Protein AF-A0A421EYF2-F1 (afdb_monomer_lite)

Secondary structure (DSSP, 8-state):
-PPP--HHHHHHHHHSSTTPPPTT-HHHHHHHHHHHHHHHHHHHHHHSS------------------------------------------PPPHHHHHHHHHHHHHHHHHHHHHHHHHHHHHHHHHHHHHHHHHTTTTSHHHHHHHHHHHHHHHHHHHHHHHHHHHHTT-HHHHHT-TTSTTTT--HHHHHHHHHHHHHHHHHHHHHHH--GGGS--

Sequence (218 aa):
MSKPFSVQSVLETLQSGQLAPKPHQKMYLSVYQRAQRVGGLLQTSTETIPPQKETKFRRHSSKTEKKAKPRAKILGFGKKKAHSEVLGDFVLPDPGGLLQEEEEQEERAVKFNLEVAAITFHQAVTGLETFVTTFAKTDRFVFHLASMRRMFLDLEASGIKLDHVLKHAHLTEKVEMDPQWGDGEWTWQKQLQADRDAEETELSAKAAKNALPFARNM

Radius of gyration: 33.03 Å; chains: 1; bounding box: 89×46×102 Å

pLDDT: mean 71.51, std 20.53, range [31.44, 95.06]

Structure (mmCIF, N/CA/C/O backbone):
data_AF-A0A421EYF2-F1
#
_entry.id   AF-A0A421EYF2-F1
#
loop_
_atom_site.group_PDB
_atom_site.id
_atom_site.type_symbol
_atom_site.label_atom_id
_atom_site.label_alt_id
_atom_site.label_comp_id
_atom_site.label_asym_id
_atom_site.label_entity_id
_atom_site.label_seq_id
_atom_site.pdbx_PDB_ins_code
_atom_site.Cartn_x
_atom_site.Cartn_y
_atom_site.Cartn_z
_atom_site.occupancy
_atom_site.B_iso_or_equiv
_atom_site.auth_seq_id
_atom_site.auth_comp_id
_atom_site.auth_asym_id
_atom_site.auth_atom_id
_atom_site.pdbx_PDB_model_num
ATOM 1 N N . MET A 1 1 ? -27.796 -5.036 6.588 1.00 39.25 1 MET A N 1
ATOM 2 C CA . MET A 1 1 ? -26.868 -4.890 7.728 1.00 39.25 1 MET A CA 1
ATOM 3 C C . MET A 1 1 ? -25.566 -5.568 7.335 1.00 39.25 1 MET A C 1
ATOM 5 O O . MET A 1 1 ? -25.542 -6.789 7.245 1.00 39.25 1 MET A O 1
ATOM 9 N N . SER A 1 2 ? -24.552 -4.789 6.948 1.00 40.97 2 SER A N 1
ATOM 10 C CA . SER A 1 2 ? -23.227 -5.327 6.613 1.00 40.97 2 SER A CA 1
ATOM 11 C C . SER A 1 2 ? -22.563 -5.800 7.903 1.00 40.97 2 SER A C 1
ATOM 13 O O . SER A 1 2 ? -22.669 -5.110 8.915 1.00 40.97 2 SER A O 1
ATOM 15 N N . LYS A 1 3 ? -21.929 -6.976 7.895 1.00 46.31 3 LYS A N 1
ATOM 16 C CA . LYS A 1 3 ? -21.135 -7.439 9.041 1.00 46.31 3 LYS A CA 1
ATOM 17 C C . LYS A 1 3 ? -20.041 -6.396 9.327 1.00 46.31 3 LYS A C 1
ATOM 19 O O . LYS A 1 3 ? -19.467 -5.893 8.358 1.00 46.31 3 LYS A O 1
ATOM 24 N N . PRO A 1 4 ? -19.743 -6.070 10.596 1.00 53.97 4 PRO A N 1
ATOM 25 C CA . PRO A 1 4 ? -18.576 -5.254 10.905 1.00 53.97 4 PRO A CA 1
ATOM 26 C C . PRO A 1 4 ? -17.334 -5.988 10.385 1.00 53.97 4 PRO A C 1
ATOM 28 O O . PRO A 1 4 ? -17.150 -7.177 10.658 1.00 53.97 4 PRO A O 1
ATOM 31 N N . PHE A 1 5 ? -16.529 -5.310 9.567 1.00 66.44 5 PHE A N 1
ATOM 32 C CA . PHE A 1 5 ? -15.276 -5.867 9.067 1.00 66.44 5 PHE A CA 1
ATOM 33 C C . PHE A 1 5 ? -14.336 -6.060 10.256 1.00 66.44 5 PHE A C 1
ATOM 35 O O . PHE A 1 5 ? -13.926 -5.093 10.893 1.00 66.44 5 PHE A O 1
ATOM 42 N N . SER A 1 6 ? -14.023 -7.314 10.582 1.00 84.00 6 SER A N 1
ATOM 43 C CA . SER A 1 6 ? -13.058 -7.613 11.637 1.00 84.00 6 SER A CA 1
ATOM 44 C C . SER A 1 6 ? -11.659 -7.248 11.147 1.00 84.00 6 SER A C 1
ATOM 46 O O . SER A 1 6 ? -11.211 -7.775 10.125 1.00 84.00 6 SER A O 1
ATOM 48 N N . VAL A 1 7 ? -10.957 -6.380 11.880 1.00 83.69 7 VAL A N 1
ATOM 49 C CA . VAL A 1 7 ? -9.564 -5.991 11.586 1.00 83.69 7 VAL A CA 1
ATOM 50 C C . VAL A 1 7 ? -8.671 -7.228 11.455 1.00 83.69 7 VAL A C 1
ATOM 52 O O . VAL A 1 7 ? -7.846 -7.293 10.546 1.00 83.69 7 VAL A O 1
ATOM 55 N N . GLN A 1 8 ? -8.911 -8.250 12.282 1.00 86.50 8 GLN A N 1
ATOM 56 C CA . GLN A 1 8 ? -8.202 -9.527 12.227 1.00 86.50 8 GLN A CA 1
ATOM 57 C C . GLN A 1 8 ? -8.369 -10.225 10.869 1.00 86.50 8 GLN A C 1
ATOM 59 O O . GLN A 1 8 ? -7.383 -10.617 10.257 1.00 86.50 8 GLN A O 1
ATOM 64 N N . SER A 1 9 ? -9.595 -10.316 10.343 1.00 85.88 9 SER A N 1
ATOM 65 C CA . SER A 1 9 ? -9.836 -10.957 9.037 1.00 85.88 9 SER A CA 1
ATOM 66 C C . SER A 1 9 ? -9.150 -10.222 7.878 1.00 85.88 9 SER A C 1
ATOM 68 O O . SER A 1 9 ? -8.664 -10.836 6.926 1.00 85.88 9 SER A O 1
ATOM 70 N N . VAL A 1 10 ? -9.063 -8.893 7.973 1.00 86.38 10 VAL A N 1
ATOM 71 C CA . VAL A 1 10 ? -8.380 -8.059 6.978 1.00 86.38 10 VAL A CA 1
ATOM 72 C C . VAL A 1 10 ? -6.862 -8.256 7.063 1.00 86.38 10 VAL A C 1
ATOM 74 O O . VAL A 1 10 ? -6.197 -8.376 6.036 1.00 86.38 10 VAL A O 1
ATOM 77 N N . LEU A 1 11 ? -6.309 -8.351 8.275 1.00 87.06 11 LEU A N 1
ATOM 78 C CA . LEU A 1 11 ? -4.898 -8.674 8.494 1.00 87.06 11 LEU A CA 1
ATOM 79 C C . LEU A 1 11 ? -4.526 -10.069 7.993 1.00 87.06 11 LEU A C 1
ATOM 81 O O . LEU A 1 11 ? -3.501 -10.215 7.333 1.00 87.06 11 LEU A O 1
ATOM 85 N N . GLU A 1 12 ? -5.356 -11.074 8.262 1.00 87.56 12 GLU A N 1
ATOM 86 C CA . GLU A 1 12 ? -5.162 -12.437 7.759 1.00 87.56 12 GLU A CA 1
ATOM 87 C C . GLU A 1 12 ? -5.144 -12.457 6.228 1.00 87.56 12 GLU A C 1
ATOM 89 O O . GLU A 1 12 ? -4.290 -13.105 5.625 1.00 87.56 12 GLU A O 1
ATOM 94 N N . THR A 1 13 ? -6.020 -11.677 5.587 1.00 86.38 13 THR A N 1
ATOM 95 C CA . THR A 1 13 ? -6.029 -11.520 4.124 1.00 86.38 13 THR A CA 1
ATOM 96 C C . THR A 1 13 ? -4.712 -10.927 3.630 1.00 86.38 13 THR A C 1
ATOM 98 O O . THR A 1 13 ? -4.105 -11.446 2.692 1.00 86.38 13 THR A O 1
ATOM 101 N N . LEU A 1 14 ? -4.213 -9.895 4.311 1.00 86.94 14 LEU A N 1
ATOM 102 C CA . LEU A 1 14 ? -2.939 -9.268 3.985 1.00 86.94 14 LEU A CA 1
ATOM 103 C C . LEU A 1 14 ? -1.755 -10.228 4.189 1.00 86.94 14 LEU A C 1
ATOM 105 O O . LEU A 1 14 ? -0.833 -10.232 3.384 1.00 86.94 14 LEU A O 1
ATOM 109 N N . GLN A 1 15 ? -1.810 -11.099 5.199 1.00 86.44 15 GLN A N 1
ATOM 110 C CA . GLN A 1 15 ? -0.784 -12.103 5.510 1.00 86.44 15 GLN A CA 1
ATOM 111 C C . GLN A 1 15 ? -0.894 -13.400 4.691 1.00 86.44 15 GLN A C 1
ATOM 113 O O . GLN A 1 15 ? 0.060 -14.176 4.665 1.00 86.44 15 GLN A O 1
ATOM 118 N N . SER A 1 16 ? -2.007 -13.632 3.987 1.00 81.81 16 SER A N 1
ATOM 119 C CA . SER A 1 16 ? -2.312 -14.872 3.246 1.00 81.81 16 SER A CA 1
ATOM 120 C C . SER A 1 16 ? -1.361 -15.192 2.078 1.00 81.81 16 SER A C 1
ATOM 122 O O . SER A 1 16 ? -1.535 -16.190 1.379 1.00 81.81 16 SER A O 1
ATOM 124 N N . GLY A 1 17 ? -0.357 -14.348 1.829 1.00 77.12 17 GLY A N 1
ATOM 125 C CA . GLY A 1 17 ? 0.655 -14.528 0.788 1.00 77.12 17 GLY A CA 1
ATOM 126 C C . GLY A 1 17 ? 0.188 -14.151 -0.620 1.00 77.12 17 GLY A C 1
ATOM 127 O O . GLY A 1 17 ? 1.025 -13.857 -1.468 1.00 77.12 17 GLY A O 1
ATOM 128 N N . GLN A 1 18 ? -1.124 -14.073 -0.875 1.00 82.25 18 GLN A N 1
ATOM 129 C CA . GLN A 1 18 ? -1.669 -13.642 -2.173 1.00 82.25 18 GLN A CA 1
ATOM 130 C C . GLN A 1 18 ? -1.330 -12.183 -2.506 1.00 82.25 18 GLN A C 1
ATOM 132 O O . GLN A 1 18 ? -1.182 -11.828 -3.673 1.00 82.25 18 GLN A O 1
ATOM 137 N N . LEU A 1 19 ? -1.180 -11.356 -1.471 1.00 86.19 19 LEU A N 1
ATOM 138 C CA . LEU A 1 19 ? -0.805 -9.946 -1.560 1.00 86.19 19 LEU A CA 1
ATOM 139 C C . LEU A 1 19 ? 0.688 -9.724 -1.289 1.00 86.19 19 LEU A C 1
ATOM 141 O O . LEU A 1 19 ? 1.123 -8.596 -1.090 1.00 86.19 19 LEU A O 1
ATOM 145 N N . ALA A 1 20 ? 1.498 -10.785 -1.250 1.00 87.75 20 ALA A N 1
ATOM 146 C CA . ALA A 1 20 ? 2.912 -10.625 -0.961 1.00 87.75 20 ALA A CA 1
ATOM 147 C C . ALA A 1 20 ? 3.626 -9.896 -2.121 1.00 87.75 20 ALA A C 1
ATOM 149 O O . ALA A 1 20 ? 3.518 -10.317 -3.279 1.00 87.75 20 ALA A O 1
ATOM 150 N N . PRO A 1 21 ? 4.385 -8.825 -1.833 1.00 87.62 21 PRO A N 1
ATOM 151 C CA . PRO A 1 21 ? 5.162 -8.110 -2.838 1.00 87.62 21 PRO A CA 1
ATOM 152 C C . PRO A 1 21 ? 6.257 -8.998 -3.435 1.00 87.62 21 PRO A C 1
ATOM 154 O O . PRO A 1 21 ? 6.923 -9.762 -2.731 1.00 87.62 21 PRO A O 1
ATOM 157 N N . LYS A 1 22 ? 6.491 -8.865 -4.745 1.00 85.94 22 LYS A N 1
ATOM 158 C CA . LYS A 1 22 ? 7.632 -9.512 -5.407 1.00 85.94 22 LYS A CA 1
ATOM 159 C C . LYS A 1 22 ? 8.931 -8.766 -5.061 1.00 85.94 22 LYS A C 1
ATOM 161 O O . LYS A 1 22 ? 8.891 -7.552 -4.870 1.00 85.94 22 LYS A O 1
ATOM 166 N N . PRO A 1 23 ? 10.109 -9.424 -5.084 1.00 82.38 23 PRO A N 1
ATOM 167 C CA . PRO A 1 23 ? 11.375 -8.802 -4.669 1.00 82.38 23 PRO A CA 1
ATOM 168 C C . PRO A 1 23 ? 11.760 -7.516 -5.418 1.00 82.38 23 PRO A C 1
ATOM 170 O O . PRO A 1 23 ? 12.491 -6.688 -4.888 1.00 82.38 23 PRO A O 1
ATOM 173 N N . HIS A 1 24 ? 11.292 -7.354 -6.657 1.00 81.00 24 HIS A N 1
ATOM 174 C CA . HIS A 1 24 ? 11.578 -6.182 -7.488 1.00 81.00 24 HIS A CA 1
ATOM 175 C C . HIS A 1 24 ? 10.574 -5.030 -7.300 1.00 81.00 24 HIS A C 1
ATOM 177 O O . HIS A 1 24 ? 10.827 -3.946 -7.810 1.00 81.00 24 HIS A O 1
ATOM 183 N N . GLN A 1 25 ? 9.456 -5.253 -6.600 1.00 87.94 25 GLN A N 1
ATOM 184 C CA . GLN A 1 25 ? 8.391 -4.267 -6.384 1.00 87.94 25 GLN A CA 1
ATOM 185 C C . GLN A 1 25 ? 8.647 -3.491 -5.086 1.00 87.94 25 GLN A C 1
ATOM 187 O O . GLN A 1 25 ? 7.963 -3.693 -4.079 1.00 87.94 25 GLN A O 1
ATOM 192 N N . LYS A 1 26 ? 9.664 -2.627 -5.094 1.00 91.12 26 LYS A N 1
ATOM 193 C CA . LYS A 1 26 ? 10.121 -1.894 -3.902 1.00 91.12 26 LYS A CA 1
ATOM 194 C C . LYS A 1 26 ? 9.041 -0.951 -3.384 1.00 91.12 26 LYS A C 1
ATOM 196 O O . LYS A 1 26 ? 8.755 -0.971 -2.190 1.00 91.12 26 LYS A O 1
ATOM 201 N N . MET A 1 27 ? 8.369 -0.225 -4.283 1.00 92.94 27 MET A N 1
ATOM 202 C CA . MET A 1 27 ? 7.267 0.670 -3.905 1.00 92.94 27 MET A CA 1
ATOM 203 C C . MET A 1 27 ? 6.138 -0.083 -3.193 1.00 92.94 27 MET A C 1
ATOM 205 O O . MET A 1 27 ? 5.587 0.380 -2.197 1.00 92.94 27 MET A O 1
ATOM 209 N N . TYR A 1 28 ? 5.764 -1.254 -3.718 1.00 93.31 28 TYR A N 1
ATOM 210 C CA . TYR A 1 28 ? 4.682 -2.035 -3.128 1.00 93.31 28 TYR A CA 1
ATOM 211 C C . TYR A 1 28 ? 5.097 -2.629 -1.780 1.00 93.31 28 TYR A C 1
ATOM 213 O O . TYR A 1 28 ? 4.303 -2.634 -0.842 1.00 93.31 28 TYR A O 1
ATOM 221 N N . LEU A 1 29 ? 6.350 -3.079 -1.665 1.00 91.94 29 LEU A N 1
ATOM 222 C CA . LEU A 1 29 ? 6.898 -3.650 -0.441 1.00 91.94 29 LEU A CA 1
ATOM 223 C C . LEU A 1 29 ? 6.800 -2.689 0.748 1.00 91.94 29 LEU A C 1
ATOM 225 O O . LEU A 1 29 ? 6.340 -3.106 1.812 1.00 91.94 29 LEU A O 1
ATOM 229 N N . SER A 1 30 ? 7.186 -1.423 0.582 1.00 90.31 30 SER A N 1
ATOM 230 C CA . SER A 1 30 ? 7.152 -0.451 1.680 1.00 90.31 30 SER A CA 1
ATOM 231 C C . SER A 1 30 ? 5.729 -0.154 2.152 1.00 90.31 30 SER A C 1
ATOM 233 O O . SER A 1 30 ? 5.460 -0.167 3.357 1.00 90.31 30 SER A O 1
ATOM 235 N N . VAL A 1 31 ? 4.778 0.020 1.229 1.00 92.06 31 VAL A N 1
ATOM 236 C CA . VAL A 1 31 ? 3.365 0.244 1.584 1.00 92.06 31 VAL A CA 1
ATOM 237 C C . VAL A 1 31 ? 2.725 -1.006 2.191 1.00 92.06 31 VAL A C 1
ATOM 239 O O . VAL A 1 31 ? 1.967 -0.898 3.156 1.00 92.06 31 VAL A O 1
ATOM 242 N N . TYR A 1 32 ? 3.059 -2.196 1.690 1.00 92.38 32 TYR A N 1
ATOM 243 C CA . TYR A 1 32 ? 2.586 -3.466 2.240 1.00 92.38 32 TYR A CA 1
ATOM 244 C C . TYR A 1 32 ? 3.068 -3.679 3.683 1.00 92.38 32 TYR A C 1
ATOM 246 O O . TYR A 1 32 ? 2.260 -3.956 4.571 1.00 92.38 32 TYR A O 1
ATOM 254 N N . GLN A 1 33 ? 4.363 -3.480 3.952 1.00 90.62 33 GLN A N 1
ATOM 255 C CA . GLN A 1 33 ? 4.923 -3.575 5.307 1.00 90.62 33 GLN A CA 1
ATOM 256 C C . GLN A 1 33 ? 4.280 -2.560 6.252 1.00 90.62 33 GLN A C 1
ATOM 258 O O . GLN A 1 33 ? 3.966 -2.876 7.401 1.00 90.62 33 GLN A O 1
ATOM 263 N N . ARG A 1 34 ? 4.035 -1.343 5.763 1.00 89.50 34 ARG A N 1
ATOM 264 C CA . ARG A 1 34 ? 3.325 -0.320 6.525 1.00 89.50 34 ARG A CA 1
ATOM 265 C C . ARG A 1 34 ? 1.901 -0.756 6.864 1.00 89.50 34 ARG A C 1
ATOM 267 O O . ARG A 1 34 ? 1.493 -0.632 8.015 1.00 89.50 34 ARG A O 1
ATOM 274 N N . ALA A 1 35 ? 1.161 -1.306 5.903 1.00 91.25 35 ALA A N 1
ATOM 275 C CA . ALA A 1 35 ? -0.188 -1.816 6.130 1.00 91.25 35 ALA A CA 1
ATOM 276 C C . ALA A 1 35 ? -0.215 -2.949 7.174 1.00 91.25 35 ALA A C 1
ATOM 278 O O . ALA A 1 35 ? -1.096 -2.950 8.033 1.00 91.25 35 ALA A O 1
ATOM 279 N N . GLN A 1 36 ? 0.775 -3.853 7.168 1.00 91.25 36 GLN A N 1
ATOM 280 C CA . GLN A 1 36 ? 0.931 -4.880 8.210 1.00 91.25 36 GLN A CA 1
ATOM 281 C C . GLN A 1 36 ? 1.090 -4.266 9.604 1.00 91.25 36 GLN A C 1
ATOM 283 O O . GLN A 1 36 ? 0.403 -4.677 10.538 1.00 91.25 36 GLN A O 1
ATOM 288 N N . ARG A 1 37 ? 1.970 -3.266 9.743 1.00 88.81 37 ARG A N 1
ATOM 289 C CA . ARG A 1 37 ? 2.220 -2.592 11.028 1.00 88.81 37 ARG A CA 1
ATOM 290 C C . ARG A 1 37 ? 0.981 -1.864 11.533 1.00 88.81 37 ARG A C 1
ATOM 292 O O . ARG A 1 37 ? 0.571 -2.080 12.669 1.00 88.81 37 ARG A O 1
ATOM 299 N N . VAL A 1 38 ? 0.366 -1.040 10.682 1.00 89.69 38 VAL A N 1
ATOM 300 C CA . VAL A 1 38 ? -0.837 -0.268 11.032 1.00 89.69 38 VAL A CA 1
ATOM 301 C C . VAL A 1 38 ? -1.975 -1.202 11.433 1.00 89.69 38 VAL A C 1
ATOM 303 O O . VAL A 1 38 ? -2.612 -0.974 12.457 1.00 89.69 38 VAL A O 1
ATOM 306 N N . GLY A 1 39 ? -2.201 -2.273 10.669 1.00 88.38 39 GLY A N 1
ATOM 307 C CA . GLY A 1 39 ? -3.219 -3.260 11.001 1.00 88.38 39 GLY A CA 1
ATOM 308 C C . GLY A 1 39 ? -2.939 -3.949 12.333 1.00 88.38 39 GLY A C 1
ATOM 309 O O . GLY A 1 39 ? -3.846 -4.054 13.152 1.00 88.38 39 GLY A O 1
ATOM 310 N N . GLY A 1 40 ? -1.692 -4.366 12.586 1.00 88.50 40 GLY A N 1
ATOM 311 C CA . GLY A 1 40 ? -1.304 -5.001 13.848 1.00 88.50 40 GLY A CA 1
ATOM 312 C C . GLY A 1 40 ? -1.534 -4.090 15.056 1.00 88.50 40 GLY A C 1
ATOM 313 O O . GLY A 1 40 ? -2.123 -4.513 16.048 1.00 88.50 40 GLY A O 1
ATOM 314 N N . LEU A 1 41 ? -1.158 -2.812 14.951 1.00 87.06 41 LEU A N 1
ATOM 315 C CA . LEU A 1 41 ? -1.433 -1.825 15.998 1.00 87.06 41 LEU A CA 1
ATOM 316 C C . LEU A 1 41 ? -2.938 -1.615 16.194 1.00 87.06 41 LEU A C 1
ATOM 318 O O . LEU A 1 41 ? -3.412 -1.605 17.329 1.00 87.06 41 LEU A O 1
ATOM 322 N N . LEU A 1 42 ? -3.700 -1.503 15.105 1.00 86.94 42 LEU A N 1
ATOM 323 C CA . LEU A 1 42 ? -5.148 -1.346 15.176 1.00 86.94 42 LEU A CA 1
ATOM 324 C C . LEU A 1 42 ? -5.818 -2.556 15.840 1.00 86.94 42 LEU A C 1
ATOM 326 O O . LEU A 1 42 ? -6.692 -2.369 16.683 1.00 86.94 42 LEU A O 1
ATOM 330 N N . GLN A 1 43 ? -5.373 -3.777 15.525 1.00 87.94 43 GLN A N 1
ATOM 331 C CA . GLN A 1 43 ? -5.861 -4.998 16.162 1.00 87.94 43 GLN A CA 1
ATOM 332 C C . GLN A 1 43 ? -5.633 -4.949 17.677 1.00 87.94 43 GLN A C 1
ATOM 334 O O . GLN A 1 43 ? -6.585 -5.136 18.437 1.00 87.94 43 GLN A O 1
ATOM 339 N N . THR A 1 44 ? -4.417 -4.608 18.122 1.00 84.81 44 THR A N 1
ATOM 340 C CA . THR A 1 44 ? -4.130 -4.499 19.562 1.00 84.81 44 THR A CA 1
ATOM 341 C C . THR A 1 44 ? -5.032 -3.473 20.249 1.00 84.81 44 THR A C 1
ATOM 343 O O . THR A 1 44 ? -5.581 -3.772 21.307 1.00 84.81 44 THR A O 1
ATOM 346 N N . SER A 1 45 ? -5.282 -2.318 19.620 1.00 81.00 45 SER A N 1
ATOM 347 C CA . SER A 1 45 ? -6.187 -1.288 20.150 1.00 81.00 45 SER A CA 1
ATOM 348 C C . SER A 1 45 ? -7.641 -1.752 20.234 1.00 81.00 45 SER A C 1
ATOM 350 O O . SER A 1 45 ? -8.345 -1.388 21.172 1.00 81.00 45 SER A O 1
ATOM 352 N N . THR A 1 46 ? -8.104 -2.574 19.287 1.00 75.19 46 THR A N 1
ATOM 353 C CA . THR A 1 46 ? -9.463 -3.139 19.334 1.00 75.19 46 THR A CA 1
ATOM 354 C C . THR A 1 46 ? -9.619 -4.243 20.380 1.00 75.19 46 THR A C 1
ATOM 356 O O . THR A 1 46 ? -10.702 -4.392 20.938 1.00 75.19 46 THR A O 1
ATOM 359 N N . GLU A 1 47 ? -8.551 -4.982 20.693 1.00 71.19 47 GLU A N 1
ATOM 360 C CA . GLU A 1 47 ? -8.549 -6.024 21.731 1.00 71.19 47 GLU A CA 1
ATOM 361 C C . GLU A 1 47 ? -8.441 -5.448 23.152 1.00 71.19 47 GLU A C 1
ATOM 363 O O . GLU A 1 47 ? -8.874 -6.088 24.110 1.00 71.19 47 GLU A O 1
ATOM 368 N N . THR A 1 48 ? -7.901 -4.232 23.309 1.00 60.12 48 THR A N 1
ATOM 369 C CA . THR A 1 48 ? -7.752 -3.602 24.635 1.00 60.12 48 THR A CA 1
ATOM 370 C C . THR A 1 48 ? -9.061 -3.030 25.188 1.00 60.12 48 THR A C 1
ATOM 372 O O . THR A 1 48 ? -9.133 -2.723 26.376 1.00 60.12 48 THR A O 1
ATOM 375 N N . ILE A 1 49 ? -10.108 -2.898 24.364 1.00 57.03 49 ILE A N 1
ATOM 376 C CA . ILE A 1 49 ? -11.435 -2.487 24.831 1.00 57.03 49 ILE A CA 1
ATOM 377 C C . ILE A 1 49 ? -12.136 -3.729 25.391 1.00 57.03 49 ILE A C 1
ATOM 379 O O . ILE A 1 49 ? -12.457 -4.639 24.621 1.00 57.03 49 ILE A O 1
ATOM 383 N N . PRO A 1 50 ? -12.393 -3.809 26.711 1.00 42.88 50 PRO A N 1
ATOM 384 C CA . PRO A 1 50 ? -13.046 -4.975 27.279 1.00 42.88 50 PRO A CA 1
ATOM 385 C C . PRO A 1 50 ? -14.429 -5.154 26.634 1.00 42.88 50 PRO A C 1
ATOM 387 O O . PRO A 1 50 ? -15.158 -4.168 26.465 1.00 42.88 50 PRO A O 1
ATOM 390 N N . PRO A 1 51 ? -14.827 -6.393 26.282 1.00 46.75 51 PRO A N 1
ATOM 391 C CA . PRO A 1 51 ? -16.160 -6.639 25.762 1.00 46.75 51 PRO A CA 1
ATOM 392 C C . PRO A 1 51 ? -17.160 -6.162 26.810 1.00 46.75 51 PRO A C 1
ATOM 394 O O . PRO A 1 51 ? -17.107 -6.601 27.965 1.00 46.75 51 PRO A O 1
ATOM 397 N N . GLN A 1 52 ? -18.054 -5.247 26.421 1.00 49.72 52 GLN A N 1
ATOM 398 C 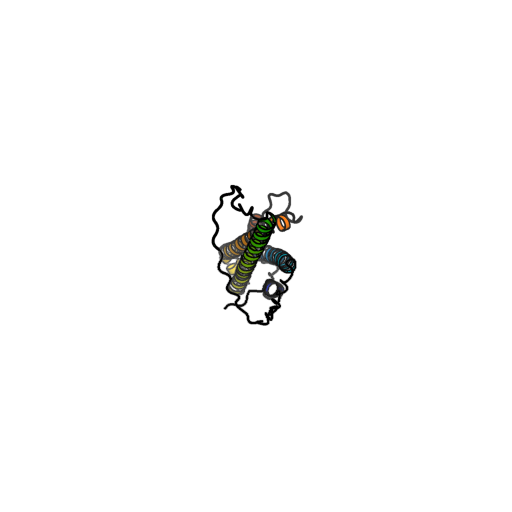CA . GLN A 1 52 ? -19.170 -4.851 27.268 1.00 49.72 52 GLN A CA 1
ATOM 399 C C . GLN A 1 52 ? -19.884 -6.133 27.686 1.00 49.72 52 GLN A C 1
ATOM 401 O O . GLN A 1 52 ? -20.505 -6.817 26.871 1.00 49.72 52 GLN A O 1
ATOM 406 N N . LYS A 1 53 ? -19.772 -6.480 28.971 1.00 42.94 53 LYS A N 1
ATOM 407 C CA . LYS A 1 53 ? -20.703 -7.413 29.586 1.00 42.94 53 LYS A CA 1
ATOM 408 C C . LYS A 1 53 ? -22.057 -6.773 29.363 1.00 42.94 53 LYS A C 1
ATOM 410 O O . LYS A 1 53 ? -22.338 -5.754 29.986 1.00 42.94 53 LYS A O 1
ATOM 415 N N . GLU A 1 54 ? -22.853 -7.340 28.461 1.00 45.47 54 GLU A N 1
ATOM 416 C CA . GLU A 1 54 ? -24.276 -7.057 28.385 1.00 45.47 54 GLU A CA 1
ATOM 417 C C . GLU A 1 54 ? -24.797 -7.170 29.815 1.00 45.47 54 GLU A C 1
ATOM 419 O O . GLU A 1 54 ? -24.919 -8.265 30.379 1.00 45.47 54 GLU A O 1
ATOM 424 N N . THR A 1 55 ? -25.017 -6.026 30.456 1.00 49.78 55 THR A N 1
ATOM 425 C CA . THR A 1 55 ? -25.681 -5.959 31.738 1.00 49.78 55 THR A CA 1
ATOM 426 C C . THR A 1 55 ? -27.094 -6.402 31.435 1.00 49.78 55 THR A C 1
ATOM 428 O O . THR A 1 55 ? -27.959 -5.631 31.028 1.00 49.78 55 THR A O 1
ATOM 431 N N . LYS A 1 56 ? -27.321 -7.712 31.570 1.00 45.97 56 LYS A N 1
ATOM 432 C CA . LYS A 1 56 ? -28.650 -8.291 31.659 1.00 45.97 56 LYS A CA 1
ATOM 433 C C . LYS A 1 56 ? -29.333 -7.518 32.772 1.00 45.97 56 LYS A C 1
ATOM 435 O O . LYS A 1 56 ? -29.090 -7.792 33.946 1.00 45.97 56 LYS A O 1
ATOM 440 N N . PHE A 1 57 ? -30.141 -6.528 32.399 1.00 46.09 57 PHE A N 1
ATOM 441 C CA . PHE A 1 57 ? -31.039 -5.830 33.299 1.00 46.09 57 PHE A CA 1
ATOM 442 C C . PHE A 1 57 ? -31.929 -6.901 33.916 1.00 46.09 57 PHE A C 1
ATOM 444 O O . PHE A 1 57 ? -32.928 -7.343 33.340 1.00 46.09 57 PHE A O 1
ATOM 451 N N . ARG A 1 58 ? -31.519 -7.381 35.089 1.00 47.72 58 ARG A N 1
ATOM 452 C CA . ARG A 1 58 ? -32.300 -8.281 35.915 1.00 47.72 58 ARG A CA 1
ATOM 453 C C . ARG A 1 58 ? -33.447 -7.428 36.425 1.00 47.72 58 ARG A C 1
ATOM 455 O O . ARG A 1 58 ? -33.317 -6.713 37.411 1.00 47.72 58 ARG A O 1
ATOM 462 N N . ARG A 1 59 ? -34.555 -7.443 35.682 1.00 46.88 59 ARG A N 1
ATOM 463 C CA . ARG A 1 59 ? -35.816 -6.824 36.082 1.00 46.88 59 ARG A CA 1
ATOM 464 C C . ARG A 1 59 ? -36.212 -7.417 37.430 1.00 46.88 59 ARG A C 1
ATOM 466 O O . ARG A 1 59 ? -36.791 -8.500 37.495 1.00 46.88 59 ARG A O 1
ATOM 473 N N . HIS A 1 60 ? -35.890 -6.723 38.513 1.00 36.66 60 HIS A N 1
ATOM 474 C CA . HIS A 1 60 ? -36.484 -6.996 39.807 1.00 36.66 60 HIS A CA 1
ATOM 475 C C . HIS A 1 60 ? -37.921 -6.484 39.737 1.00 36.66 60 HIS A C 1
ATOM 477 O O . HIS A 1 60 ? -38.205 -5.313 39.955 1.00 36.66 60 HIS A O 1
ATOM 483 N N . SER A 1 61 ? -38.824 -7.380 39.339 1.00 37.12 61 SER A N 1
ATOM 484 C CA . SER A 1 61 ? -40.264 -7.207 39.482 1.00 37.12 61 SER A CA 1
ATOM 485 C C . SER A 1 61 ? -40.576 -7.041 40.969 1.00 37.12 61 SER A C 1
ATOM 487 O O . SER A 1 61 ? -40.712 -8.028 41.694 1.00 37.12 61 SER A O 1
ATOM 489 N N . SER A 1 62 ? -40.694 -5.800 41.429 1.00 38.94 62 SER A N 1
ATOM 490 C CA . SER A 1 62 ? -41.267 -5.472 42.727 1.00 38.94 62 SER A CA 1
ATOM 491 C C . SER A 1 62 ? -42.747 -5.866 42.718 1.00 38.94 62 SER A C 1
ATOM 493 O O . SER A 1 62 ? -43.611 -5.165 42.197 1.00 38.94 62 SER A O 1
ATOM 495 N N . LYS A 1 63 ? -43.046 -7.040 43.288 1.00 38.91 63 LYS A N 1
ATOM 496 C CA . LYS A 1 63 ? -44.403 -7.421 43.690 1.00 38.91 63 LYS A CA 1
ATOM 497 C C . LYS A 1 63 ? -44.835 -6.490 44.824 1.00 38.91 63 LYS A C 1
ATOM 499 O O . LYS A 1 63 ? -44.558 -6.752 45.988 1.00 38.91 63 LYS A O 1
ATOM 504 N N . THR A 1 64 ? -45.501 -5.394 44.487 1.00 43.78 64 THR A N 1
ATOM 505 C CA . THR A 1 64 ? -46.288 -4.615 45.444 1.00 43.78 64 THR A CA 1
ATOM 506 C C . THR A 1 64 ? -47.629 -5.316 45.642 1.00 43.78 64 THR A C 1
ATOM 508 O O . THR A 1 64 ? -48.551 -5.208 44.833 1.00 43.78 64 THR A O 1
ATOM 511 N N . GLU A 1 65 ? -47.735 -6.093 46.721 1.00 39.47 65 GLU A N 1
ATOM 512 C CA . GLU A 1 65 ? -49.016 -6.621 47.179 1.00 39.47 65 GLU A CA 1
ATOM 513 C C . GLU A 1 65 ? -49.917 -5.464 47.626 1.00 39.47 65 GLU A C 1
ATOM 515 O O . GLU A 1 65 ? -49.664 -4.762 48.606 1.00 39.47 65 GLU A O 1
ATOM 520 N N . LYS A 1 66 ? -50.996 -5.268 46.866 1.00 41.56 66 LYS A N 1
ATOM 521 C CA . LYS A 1 66 ? -52.125 -4.405 47.207 1.00 41.56 66 LYS A CA 1
ATOM 522 C C . LYS A 1 66 ? -52.744 -4.873 48.528 1.00 41.56 66 LYS A C 1
ATOM 524 O O . LYS A 1 66 ? -53.467 -5.866 48.542 1.00 41.56 66 LYS A O 1
ATOM 529 N N . LYS A 1 67 ? -52.566 -4.111 49.609 1.00 40.53 67 LYS A N 1
ATOM 530 C CA . LYS A 1 67 ? -53.495 -4.141 50.750 1.00 40.53 67 LYS A CA 1
ATOM 531 C C . LYS A 1 67 ? -54.492 -2.993 50.633 1.00 40.53 67 LYS A C 1
ATOM 533 O O . LYS A 1 67 ? -54.130 -1.824 50.534 1.00 40.53 67 LYS A O 1
ATOM 538 N N . ALA A 1 68 ? -55.767 -3.358 50.598 1.00 35.22 68 ALA A N 1
ATOM 539 C CA . ALA A 1 68 ? -56.897 -2.447 50.562 1.00 35.22 68 ALA A CA 1
ATOM 540 C C . ALA A 1 68 ? -57.272 -1.970 51.981 1.00 35.22 68 ALA A C 1
ATOM 542 O O . ALA A 1 68 ? -57.465 -2.811 52.847 1.00 35.22 68 ALA A O 1
ATOM 543 N N . LYS A 1 69 ? -57.401 -0.635 52.137 1.00 43.09 69 LYS A N 1
ATOM 544 C CA . LYS A 1 69 ? -58.444 0.174 52.837 1.00 43.09 69 LYS A CA 1
ATOM 545 C C . LYS A 1 69 ? -58.846 -0.198 54.295 1.00 43.09 69 LYS A C 1
ATOM 547 O O . LYS A 1 69 ? -59.042 -1.368 54.586 1.00 43.09 69 LYS A O 1
ATOM 552 N N . PRO A 1 70 ? -59.125 0.789 55.187 1.00 43.81 70 PRO A N 1
ATOM 553 C CA . PRO A 1 70 ? -60.335 1.610 55.029 1.00 43.81 70 PRO A CA 1
ATOM 554 C C . PRO A 1 70 ? -60.249 3.103 55.402 1.00 43.81 70 PRO A C 1
ATOM 556 O O . PRO A 1 70 ? -59.387 3.574 56.133 1.00 43.81 70 PRO A O 1
ATOM 559 N N . ARG A 1 71 ? -61.225 3.834 54.847 1.00 39.19 71 ARG A N 1
ATOM 560 C CA . ARG A 1 71 ? -61.599 5.224 55.140 1.00 39.19 71 ARG A CA 1
ATOM 561 C C . ARG A 1 71 ? -62.026 5.374 56.605 1.00 39.19 71 ARG A C 1
ATOM 563 O O . ARG A 1 71 ? -62.956 4.689 57.020 1.00 39.19 71 ARG A O 1
ATOM 570 N N . ALA A 1 72 ? -61.488 6.374 57.297 1.00 42.25 72 ALA A N 1
ATOM 571 C CA . ALA A 1 72 ? -62.117 6.980 58.467 1.00 42.25 72 ALA A CA 1
ATOM 572 C C . ALA A 1 72 ? -62.365 8.470 58.184 1.00 42.25 72 ALA A C 1
ATOM 574 O O . ALA A 1 72 ? -61.460 9.202 57.791 1.00 42.25 72 ALA A O 1
ATOM 575 N N . LYS A 1 73 ? -63.624 8.894 58.325 1.00 42.12 73 LYS A N 1
ATOM 576 C CA . LYS A 1 73 ? -64.049 10.299 58.334 1.00 42.12 73 LYS A CA 1
ATOM 577 C C . LYS A 1 73 ? -63.824 10.848 59.743 1.00 42.12 73 LYS A C 1
ATOM 579 O O . LYS A 1 73 ? -64.377 10.267 60.668 1.00 42.12 73 LYS A O 1
ATOM 584 N N . ILE A 1 74 ? -63.144 11.985 59.889 1.00 39.22 74 ILE A N 1
ATOM 585 C CA . ILE A 1 74 ? -63.328 12.891 61.033 1.00 39.22 74 ILE A CA 1
ATOM 586 C C . ILE A 1 74 ? -63.345 14.332 60.505 1.00 39.22 74 ILE A C 1
ATOM 588 O O . ILE A 1 74 ? -62.414 14.783 59.843 1.00 39.22 74 ILE A O 1
ATOM 592 N N . LEU A 1 75 ? -64.465 15.007 60.763 1.00 36.78 75 LEU A N 1
ATOM 593 C CA . LEU A 1 75 ? -64.691 16.446 60.629 1.00 36.78 75 LEU A CA 1
ATOM 594 C C . LEU A 1 75 ? -63.984 17.183 61.777 1.00 36.78 75 LEU A C 1
ATOM 596 O O . LEU A 1 75 ? -64.060 16.728 62.915 1.00 36.78 75 LEU A O 1
ATOM 600 N N . GLY A 1 76 ? -63.383 18.345 61.511 1.00 33.56 76 GLY A N 1
ATOM 601 C CA . GLY A 1 76 ? -62.836 19.207 62.562 1.00 33.56 76 GLY A CA 1
ATOM 602 C C . GLY A 1 76 ? -62.421 20.586 62.051 1.00 33.56 76 GLY A C 1
ATOM 603 O O . GLY A 1 76 ? -61.406 20.731 61.382 1.00 33.56 76 GLY A O 1
ATOM 604 N N . PHE A 1 77 ? -63.236 21.590 62.368 1.00 31.44 77 PHE A N 1
ATOM 605 C CA . PHE A 1 77 ? -62.986 23.025 62.213 1.00 31.44 77 PHE A CA 1
ATOM 606 C C . PHE A 1 77 ? -61.740 23.495 62.989 1.00 31.44 77 PHE A C 1
ATOM 608 O O . PHE A 1 77 ? -61.519 23.040 64.107 1.00 31.44 77 PHE A O 1
ATOM 615 N N . GLY A 1 78 ? -61.025 24.514 62.489 1.00 32.66 78 GLY A N 1
ATOM 616 C CA . GLY A 1 78 ? -60.150 25.328 63.346 1.00 32.66 78 GLY A CA 1
ATOM 617 C C . GLY A 1 78 ? -59.033 26.096 62.639 1.00 32.66 78 GLY A C 1
ATOM 618 O O . GLY A 1 78 ? -58.005 25.535 62.289 1.00 32.66 78 GLY A O 1
ATOM 619 N N . LYS A 1 79 ? -59.211 27.414 62.494 1.00 40.56 79 LYS A N 1
ATOM 620 C CA . LYS A 1 79 ? -58.161 28.391 62.152 1.00 40.56 79 LYS A CA 1
ATOM 621 C C . LYS A 1 79 ? -57.016 28.354 63.180 1.00 40.56 79 LYS A C 1
ATOM 623 O O . LYS A 1 79 ? -57.318 28.359 64.371 1.00 40.56 79 LYS A O 1
ATOM 628 N N . LYS A 1 80 ? -55.760 28.523 62.736 1.00 36.28 80 LYS A N 1
ATOM 629 C CA . LYS A 1 80 ? -54.795 29.546 63.219 1.00 36.28 80 LYS A CA 1
ATOM 630 C C . LYS A 1 80 ? -53.447 29.463 62.480 1.00 36.28 80 LYS A C 1
ATOM 632 O O . LYS A 1 80 ? -52.976 28.391 62.133 1.00 36.28 80 LYS A O 1
ATOM 637 N N . LYS A 1 81 ? -52.887 30.653 62.239 1.00 38.22 81 LYS A N 1
ATOM 638 C CA . LYS A 1 81 ? -51.588 30.974 61.627 1.00 38.22 81 LYS A CA 1
ATOM 639 C C . LYS A 1 81 ? -50.414 30.306 62.354 1.00 38.22 81 LYS A C 1
ATOM 641 O O . LYS A 1 81 ? -50.380 30.370 63.578 1.00 38.22 81 LYS A O 1
ATOM 646 N N . ALA A 1 82 ? -49.399 29.879 61.605 1.00 33.19 82 ALA A N 1
ATOM 647 C CA . ALA A 1 82 ? -48.000 30.051 61.992 1.00 33.19 82 ALA A CA 1
ATOM 648 C C . ALA A 1 82 ? -47.101 30.029 60.746 1.00 33.19 82 ALA A C 1
ATOM 650 O O . ALA A 1 82 ? -47.299 29.244 59.825 1.00 33.19 82 ALA A O 1
ATOM 651 N N . HIS A 1 83 ? -46.169 30.970 60.740 1.00 34.25 83 HIS A N 1
ATOM 652 C CA . HIS A 1 83 ? -45.126 31.239 59.763 1.00 34.25 83 HIS A CA 1
ATOM 653 C C . HIS A 1 83 ? -44.054 30.136 59.852 1.00 34.25 83 HIS A C 1
ATOM 655 O O . HIS A 1 83 ? -43.557 29.893 60.948 1.00 34.25 83 HIS A O 1
ATOM 661 N N . SER A 1 84 ? -43.659 29.513 58.741 1.00 34.03 84 SER A N 1
ATOM 662 C CA . SER A 1 84 ? -42.298 28.978 58.601 1.00 34.03 84 SER A CA 1
ATOM 663 C C . SER A 1 84 ? -41.935 28.888 57.124 1.00 34.03 84 SER A C 1
ATOM 665 O O . SER A 1 84 ? -42.488 28.081 56.376 1.00 34.03 84 SER A O 1
ATOM 667 N N . GLU A 1 85 ? -41.014 29.756 56.728 1.00 44.44 85 GLU A N 1
ATOM 668 C CA . GLU A 1 85 ? -40.199 29.621 55.531 1.00 44.44 85 GLU A CA 1
ATOM 669 C C . GLU A 1 85 ? -39.547 28.234 55.536 1.00 44.44 85 GLU A C 1
ATOM 671 O O . GLU A 1 85 ? -38.875 27.874 56.500 1.00 44.44 85 GLU A O 1
ATOM 676 N N . VAL A 1 86 ? -39.740 27.458 54.472 1.00 37.41 86 VAL A N 1
ATOM 677 C CA . VAL A 1 86 ? -38.852 26.344 54.143 1.00 37.41 86 VAL A CA 1
ATOM 678 C C . VAL A 1 86 ? -38.591 26.431 52.652 1.00 37.41 86 VAL A C 1
ATOM 680 O O . VAL A 1 86 ? -39.508 26.369 51.834 1.00 37.41 86 VAL A O 1
ATOM 683 N N . LEU A 1 87 ? -37.314 26.688 52.383 1.00 37.78 87 LEU A N 1
ATOM 684 C CA . LEU A 1 87 ? -36.607 26.650 51.119 1.00 37.78 87 LEU A CA 1
ATOM 685 C C . LEU A 1 87 ? -37.288 25.763 50.074 1.00 37.78 87 LEU A C 1
ATOM 687 O O . LEU A 1 87 ? -37.527 24.580 50.307 1.00 37.78 87 LEU A O 1
ATOM 691 N N . GLY A 1 88 ? -37.509 26.332 48.889 1.00 37.97 88 GLY A N 1
ATOM 692 C CA . GLY A 1 88 ? -37.630 25.522 47.689 1.00 37.97 88 GLY A CA 1
ATOM 693 C C . GLY A 1 88 ? -36.354 24.701 47.538 1.00 37.97 88 GLY A C 1
ATOM 694 O O . GLY A 1 88 ? -35.262 25.270 47.505 1.00 37.97 88 GLY A O 1
ATOM 695 N N . ASP A 1 89 ? -36.517 23.381 47.490 1.00 37.06 89 ASP A N 1
ATOM 696 C CA . ASP A 1 89 ? -35.480 22.417 47.143 1.00 37.06 89 ASP A CA 1
ATOM 697 C C . ASP A 1 89 ? -34.883 22.795 45.783 1.00 37.06 89 ASP A C 1
ATOM 699 O O . ASP A 1 89 ? -35.378 22.426 44.716 1.00 37.06 89 ASP A O 1
ATOM 703 N N . PHE A 1 90 ? -33.796 23.55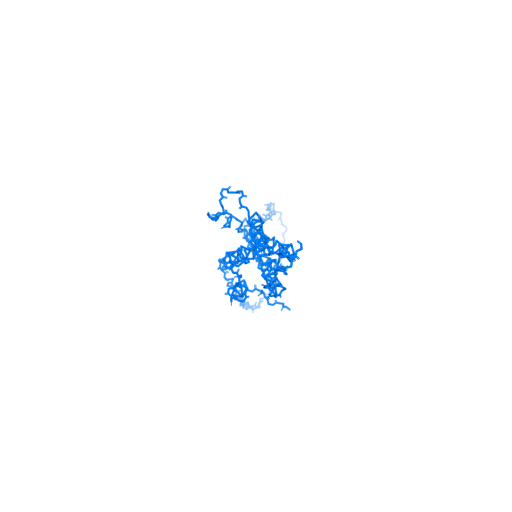9 45.826 1.00 40.81 90 PHE A N 1
ATOM 704 C CA . PHE A 1 90 ? -32.821 23.593 44.757 1.00 40.81 90 PHE A CA 1
ATOM 705 C C . PHE A 1 90 ? -32.079 22.262 44.848 1.00 40.81 90 PHE A C 1
ATOM 707 O O . PHE A 1 90 ? -31.135 22.113 45.624 1.00 40.81 90 PHE A O 1
ATOM 714 N N . VAL A 1 91 ? -32.568 21.262 44.114 1.00 44.84 91 VAL A N 1
ATOM 715 C CA . VAL A 1 91 ? -31.839 20.013 43.892 1.00 44.84 91 VAL A CA 1
ATOM 716 C C . VAL A 1 91 ? -30.539 20.404 43.195 1.00 44.84 91 VAL A C 1
ATOM 718 O O . VAL A 1 91 ? -30.529 20.665 41.993 1.00 44.84 91 VAL A O 1
ATOM 721 N N . LEU A 1 92 ? -29.450 20.514 43.962 1.00 48.50 92 LEU A N 1
ATOM 722 C CA . LEU A 1 92 ? -28.115 20.526 43.383 1.00 48.50 92 LEU A CA 1
ATOM 723 C C . LEU A 1 92 ? -27.989 19.239 42.555 1.00 48.50 92 LEU A C 1
ATOM 725 O O . LEU A 1 92 ? -28.237 18.162 43.106 1.00 48.50 92 LEU A O 1
ATOM 729 N N . PRO A 1 93 ? -27.631 19.313 41.262 1.00 50.34 93 PRO A N 1
ATOM 730 C CA . PRO A 1 93 ? -27.254 18.116 40.537 1.00 50.34 93 PRO A CA 1
ATOM 731 C C . PRO A 1 93 ? -26.059 17.494 41.263 1.00 50.34 93 PRO A C 1
ATOM 733 O O . PRO A 1 93 ? -25.074 18.172 41.560 1.00 50.34 93 PRO A O 1
ATOM 736 N N . ASP A 1 94 ? -26.198 16.217 41.604 1.00 48.22 94 ASP A N 1
ATOM 737 C CA . ASP A 1 94 ? -25.135 15.409 42.183 1.00 48.22 94 ASP A CA 1
ATOM 738 C C . ASP A 1 94 ? -23.928 15.434 41.221 1.00 48.22 94 ASP A C 1
ATOM 740 O O . ASP A 1 94 ? -24.066 15.002 40.070 1.00 48.22 94 ASP A O 1
ATOM 744 N N . PRO A 1 95 ? -22.756 15.957 41.630 1.00 50.78 95 PRO A N 1
ATOM 745 C CA . PRO A 1 95 ? -21.588 16.070 40.755 1.00 50.78 95 PRO A CA 1
ATOM 746 C C . PRO A 1 95 ? -21.063 14.708 40.269 1.00 50.78 95 PRO A C 1
ATOM 748 O O . PRO A 1 95 ? -20.271 14.668 39.331 1.00 50.78 95 PRO A O 1
ATOM 751 N N . GLY A 1 96 ? -21.515 13.593 40.859 1.00 48.56 96 GLY A N 1
ATOM 752 C CA . GLY A 1 96 ? -21.173 12.244 40.404 1.00 48.56 96 GLY A CA 1
ATOM 753 C C . GLY A 1 96 ? -21.811 11.832 39.070 1.00 48.56 96 GLY A C 1
ATOM 754 O O . GLY A 1 96 ? -21.230 11.018 38.357 1.00 48.56 96 GLY A O 1
ATOM 755 N N . GLY A 1 97 ? -22.967 12.397 38.697 1.00 48.53 97 GLY A N 1
ATOM 756 C CA . GLY A 1 97 ? -23.650 12.056 37.438 1.00 48.53 97 GLY A CA 1
ATOM 757 C C . GLY A 1 97 ? -23.000 12.678 36.198 1.00 48.53 97 GLY A C 1
ATOM 758 O O . GLY A 1 97 ? -22.949 12.045 35.149 1.00 48.53 97 GLY A O 1
ATOM 759 N N . LEU A 1 98 ? -22.444 13.886 36.336 1.00 50.50 98 LEU A N 1
ATOM 760 C CA . LEU A 1 98 ? -21.764 14.605 35.250 1.00 50.50 98 LEU A CA 1
ATOM 761 C C . LEU A 1 98 ? -20.475 13.899 34.808 1.00 50.50 98 LEU A C 1
ATOM 763 O O . LEU A 1 98 ? -20.250 13.741 33.615 1.00 50.50 98 LEU A O 1
ATOM 767 N N . LEU A 1 99 ? -19.682 13.401 35.761 1.00 54.22 99 LEU A N 1
ATOM 768 C CA . LEU A 1 99 ? -18.455 12.653 35.461 1.00 54.22 99 LEU A CA 1
ATOM 769 C C . LEU A 1 99 ? -18.749 11.323 34.754 1.00 54.22 99 LEU A C 1
ATOM 771 O O . LEU A 1 99 ? -18.022 10.924 33.852 1.00 54.22 99 LEU A O 1
ATOM 775 N N . GLN A 1 100 ? -19.843 10.655 35.126 1.00 60.12 100 GLN A N 1
ATOM 776 C CA . GLN A 1 100 ? -20.233 9.385 34.517 1.00 60.12 100 GLN A CA 1
ATOM 777 C C . GLN A 1 100 ? -20.768 9.570 33.086 1.00 60.12 100 GLN A C 1
ATOM 779 O O . GLN A 1 100 ? -20.511 8.739 32.217 1.00 60.12 100 GLN A O 1
ATOM 784 N N . GLU A 1 101 ? -21.473 10.672 32.814 1.00 60.31 101 GLU A N 1
ATOM 785 C CA . GLU A 1 101 ? -21.902 11.030 31.457 1.00 60.31 101 GLU A CA 1
ATOM 786 C C . GLU A 1 101 ? -20.728 11.455 30.562 1.00 60.31 101 GLU A C 1
ATOM 788 O O . GLU A 1 101 ? -20.730 11.125 29.375 1.00 60.31 101 GLU A O 1
ATOM 793 N N . GLU A 1 102 ? -19.720 12.140 31.112 1.00 61.59 102 GLU A N 1
ATOM 794 C CA . GLU A 1 102 ? -18.489 12.501 30.397 1.00 61.59 102 GLU A CA 1
ATOM 795 C C . GLU A 1 102 ? -17.647 11.259 30.051 1.00 61.59 102 GLU A C 1
ATOM 797 O O . GLU A 1 102 ? -17.280 11.088 28.886 1.00 61.59 102 GLU A O 1
ATOM 802 N N . GLU A 1 103 ? -17.445 10.333 30.998 1.00 64.50 103 GLU A N 1
ATOM 803 C CA . GLU A 1 103 ? -16.746 9.058 30.752 1.00 64.50 103 GLU A CA 1
ATOM 804 C C . GLU A 1 103 ? -17.478 8.188 29.713 1.00 64.50 103 GLU A C 1
ATOM 806 O O . GLU A 1 103 ? -16.860 7.635 28.798 1.00 64.50 103 GLU A O 1
ATOM 811 N N . GLU A 1 104 ? -18.811 8.092 29.784 1.00 68.69 104 GLU A N 1
ATOM 812 C CA . GLU A 1 104 ? -19.593 7.349 28.790 1.00 68.69 104 GLU A CA 1
ATOM 813 C C . GLU A 1 104 ? -19.555 7.990 27.394 1.00 68.69 104 GLU A C 1
ATOM 815 O O . GLU A 1 104 ? -19.588 7.276 26.383 1.00 68.69 104 GLU A O 1
ATOM 820 N N . GLN A 1 105 ? -19.526 9.322 27.306 1.00 67.31 105 GLN A N 1
ATOM 821 C CA . GLN A 1 105 ? -19.409 10.034 26.031 1.00 67.31 105 GLN A CA 1
ATOM 822 C C . GLN A 1 105 ? -18.019 9.857 25.417 1.00 67.31 105 GLN A C 1
ATOM 824 O O . GLN A 1 105 ? -17.917 9.612 24.211 1.00 67.31 105 GLN A O 1
ATOM 829 N N . GLU A 1 106 ? -16.970 9.906 26.235 1.00 69.06 106 GLU A N 1
ATOM 830 C CA . GLU A 1 106 ? -15.591 9.695 25.803 1.00 69.06 106 GLU A CA 1
ATOM 831 C C . GLU A 1 106 ? -15.373 8.251 25.324 1.00 69.06 106 GLU A C 1
ATOM 833 O O . GLU A 1 106 ? -14.869 8.032 24.219 1.00 69.06 106 GLU A O 1
ATOM 838 N N . GLU A 1 107 ? -15.882 7.248 26.050 1.00 71.00 107 GLU A N 1
ATOM 839 C CA . GLU A 1 107 ? -15.844 5.852 25.599 1.00 71.00 107 GLU A CA 1
ATOM 840 C C . GLU A 1 107 ? -16.567 5.635 24.260 1.00 71.00 107 GLU A C 1
ATOM 842 O O . GLU A 1 107 ? -16.114 4.854 23.413 1.00 71.00 107 GLU A O 1
ATOM 847 N N . ARG A 1 108 ? -17.717 6.290 24.055 1.00 73.88 108 ARG A N 1
ATOM 848 C CA . ARG A 1 108 ? -18.468 6.202 22.791 1.00 73.88 108 ARG A CA 1
ATOM 849 C C . ARG A 1 108 ? -17.699 6.858 21.648 1.00 73.88 108 ARG A C 1
ATOM 851 O O . ARG A 1 108 ? -17.675 6.295 20.553 1.00 73.88 108 ARG A O 1
ATOM 858 N N . ALA A 1 109 ? -17.051 7.995 21.897 1.00 76.31 109 ALA A N 1
ATOM 859 C CA . ALA A 1 109 ? -16.212 8.672 20.912 1.00 76.31 109 ALA A CA 1
ATOM 860 C C . ALA A 1 109 ? -15.004 7.809 20.508 1.00 76.31 109 ALA A C 1
ATOM 862 O O . ALA A 1 109 ? -14.740 7.648 19.316 1.00 76.31 109 ALA A O 1
ATOM 863 N N . VAL A 1 110 ? -14.330 7.172 21.473 1.00 77.31 110 VAL A N 1
ATOM 864 C CA . VAL A 1 110 ? -13.207 6.252 21.214 1.00 77.31 110 VAL A CA 1
ATOM 865 C C . VAL A 1 110 ? -13.655 5.047 20.381 1.00 77.31 110 VAL A C 1
ATOM 867 O O . VAL A 1 110 ? -13.007 4.702 19.391 1.00 77.31 110 VAL A O 1
ATOM 870 N N . LYS A 1 111 ? -14.791 4.427 20.726 1.00 78.69 111 LYS A N 1
ATOM 871 C CA . LYS A 1 111 ? -15.352 3.294 19.964 1.00 78.69 111 LYS A CA 1
ATOM 872 C C . LYS A 1 111 ? -15.714 3.690 18.532 1.00 78.69 111 LYS A C 1
ATOM 874 O O . LYS A 1 111 ? -15.367 2.966 17.602 1.00 78.69 111 LYS A O 1
ATOM 879 N N . PHE A 1 112 ? -16.357 4.843 18.348 1.00 82.12 112 PHE A N 1
ATOM 880 C CA . PHE A 1 112 ? -16.697 5.364 17.023 1.00 82.12 112 PHE A CA 1
ATOM 881 C C . PHE A 1 112 ? -15.443 5.619 16.175 1.00 82.12 112 PHE A C 1
ATOM 883 O O . PHE A 1 112 ? -15.370 5.198 15.022 1.00 82.12 112 PHE A O 1
ATOM 890 N N . ASN A 1 113 ? -14.422 6.245 16.761 1.00 86.50 113 ASN A N 1
ATOM 891 C CA . ASN A 1 113 ? -13.157 6.517 16.087 1.00 86.50 113 ASN A CA 1
ATOM 892 C C . ASN A 1 113 ? -12.439 5.230 15.647 1.00 86.50 113 ASN A C 1
ATOM 894 O O . ASN A 1 113 ? -11.923 5.160 14.530 1.00 86.50 113 ASN A O 1
ATOM 898 N N . LEU A 1 114 ? -12.461 4.182 16.475 1.00 85.31 114 LEU A N 1
ATOM 899 C CA . LEU A 1 114 ? -11.901 2.875 16.119 1.00 85.31 114 LEU A CA 1
ATOM 900 C C . LEU A 1 114 ? -12.699 2.159 15.027 1.00 85.31 114 LEU A C 1
ATOM 902 O O . LEU A 1 114 ? -12.100 1.515 14.167 1.00 85.31 114 LEU A O 1
ATOM 906 N N . GLU A 1 115 ? -14.026 2.290 15.009 1.00 87.19 115 GLU A N 1
ATOM 907 C CA . GLU A 1 115 ? -14.857 1.749 13.928 1.00 87.19 115 GLU A CA 1
ATOM 908 C C . GLU A 1 115 ? -14.543 2.439 12.591 1.00 87.19 115 GLU A C 1
ATOM 910 O O . GLU A 1 115 ? -14.319 1.772 11.578 1.00 87.19 115 GLU A O 1
ATOM 915 N N . VAL A 1 116 ? -14.426 3.771 12.594 1.00 89.19 116 VAL A N 1
ATOM 916 C CA . VAL A 1 116 ? -14.002 4.546 11.417 1.00 89.19 116 VAL A CA 1
ATOM 917 C C . VAL A 1 116 ? -12.594 4.140 10.970 1.00 89.19 116 VAL A C 1
ATOM 919 O O . VAL A 1 116 ? -12.356 3.955 9.771 1.00 89.19 116 VAL A O 1
ATOM 922 N N . ALA A 1 117 ? -11.666 3.938 11.910 1.00 89.31 117 ALA A N 1
ATOM 923 C CA . ALA A 1 117 ? -10.319 3.453 11.620 1.00 89.31 117 ALA A CA 1
ATOM 924 C C . ALA A 1 117 ? -10.339 2.048 10.989 1.00 89.31 117 ALA A C 1
ATOM 926 O O . ALA A 1 117 ? -9.661 1.824 9.987 1.00 89.31 117 ALA A O 1
ATOM 927 N N . ALA A 1 118 ? -11.159 1.123 11.495 1.00 90.12 118 ALA A N 1
ATOM 928 C CA . ALA A 1 118 ? -11.306 -0.227 10.948 1.00 90.12 118 ALA A CA 1
ATOM 929 C C . ALA A 1 118 ? -11.883 -0.228 9.524 1.00 90.12 118 ALA A C 1
ATOM 931 O O . ALA A 1 118 ? -11.361 -0.915 8.641 1.00 90.12 118 ALA A O 1
ATOM 932 N N . ILE A 1 119 ? -12.911 0.586 9.263 1.00 91.12 119 ILE A N 1
ATOM 933 C CA . ILE A 1 119 ? -13.490 0.745 7.920 1.00 91.12 119 ILE A CA 1
ATOM 934 C C . ILE A 1 119 ? -12.447 1.318 6.956 1.00 91.12 119 ILE A C 1
ATOM 936 O O . ILE A 1 119 ? -12.267 0.808 5.848 1.00 91.12 119 ILE A O 1
ATOM 940 N N . THR A 1 120 ? -11.728 2.356 7.379 1.00 92.81 120 THR A N 1
ATOM 941 C CA . THR A 1 120 ? -10.699 3.002 6.554 1.00 92.81 120 THR A CA 1
ATOM 942 C C . THR A 1 120 ? -9.532 2.050 6.277 1.00 92.81 120 THR A C 1
ATOM 944 O O . THR A 1 120 ? -9.021 2.005 5.157 1.00 92.81 120 THR A O 1
ATOM 947 N N . PHE A 1 121 ? -9.155 1.222 7.255 1.00 93.50 121 PHE A N 1
ATOM 948 C CA . PHE A 1 121 ? -8.137 0.188 7.088 1.00 93.50 121 PHE A CA 1
ATOM 949 C C . PHE A 1 121 ? -8.569 -0.858 6.058 1.00 93.50 121 PHE A C 1
ATOM 951 O O . PHE A 1 121 ? -7.813 -1.165 5.137 1.00 93.50 121 PHE A O 1
ATOM 958 N N . HIS A 1 122 ? -9.815 -1.330 6.130 1.00 93.19 122 HIS A N 1
ATOM 959 C CA . HIS A 1 122 ? -10.361 -2.240 5.126 1.00 93.19 122 HIS A CA 1
ATOM 960 C C . HIS A 1 122 ? -10.332 -1.634 3.711 1.00 93.19 122 HIS A C 1
ATOM 962 O O . HIS A 1 122 ? -9.933 -2.301 2.755 1.00 93.19 122 HIS A O 1
ATOM 968 N N . GLN A 1 123 ? -10.668 -0.348 3.565 1.00 93.62 123 GLN A N 1
ATOM 969 C CA . GLN A 1 123 ? -10.580 0.363 2.282 1.00 93.62 123 GLN A CA 1
ATOM 970 C C . GLN A 1 123 ? -9.144 0.532 1.768 1.00 93.62 123 GLN A C 1
ATOM 972 O O . GLN A 1 123 ? -8.942 0.653 0.554 1.00 93.62 123 GLN A O 1
ATOM 977 N N . ALA A 1 124 ? -8.155 0.608 2.662 1.00 93.38 124 ALA A N 1
ATOM 978 C CA . ALA A 1 124 ? -6.745 0.636 2.292 1.00 93.38 124 ALA A CA 1
ATOM 979 C C . ALA A 1 124 ? -6.302 -0.736 1.767 1.00 93.38 124 ALA A C 1
ATOM 981 O O . ALA A 1 124 ? -5.752 -0.812 0.672 1.00 93.38 124 ALA A O 1
ATOM 982 N N . VAL A 1 125 ? -6.627 -1.820 2.481 1.00 92.69 125 VAL A N 1
ATOM 983 C CA . VAL A 1 125 ? -6.284 -3.192 2.063 1.00 92.69 125 VAL A CA 1
ATOM 984 C C . VAL A 1 125 ? -6.991 -3.590 0.769 1.00 92.69 125 VAL A C 1
ATOM 986 O O . VAL A 1 125 ? -6.342 -4.105 -0.134 1.00 92.69 125 VAL A O 1
ATOM 989 N N . THR A 1 126 ? -8.266 -3.230 0.605 1.00 92.56 126 THR A N 1
ATOM 990 C CA . THR A 1 126 ? -8.984 -3.400 -0.673 1.00 92.56 126 THR A CA 1
ATOM 991 C C . THR A 1 126 ? -8.279 -2.642 -1.806 1.00 92.56 126 THR A C 1
ATOM 993 O O . THR A 1 126 ? -8.173 -3.134 -2.925 1.00 92.56 126 THR A O 1
ATOM 996 N N . GLY A 1 127 ? -7.739 -1.450 -1.525 1.00 91.75 127 GLY A N 1
ATOM 997 C CA . GLY A 1 127 ? -6.901 -0.710 -2.472 1.00 91.75 127 GLY A CA 1
ATOM 998 C C . GLY A 1 127 ? -5.665 -1.506 -2.899 1.00 91.75 127 GLY A C 1
ATOM 999 O O . GLY A 1 127 ? -5.387 -1.619 -4.093 1.00 91.75 127 GLY A O 1
ATOM 1000 N N . LEU A 1 128 ? -4.974 -2.139 -1.950 1.00 92.44 128 LEU A N 1
ATOM 1001 C CA . LEU A 1 128 ? -3.822 -2.998 -2.237 1.00 92.44 128 LEU A CA 1
ATOM 1002 C C . LEU A 1 128 ? -4.211 -4.265 -3.017 1.00 92.44 128 LEU A C 1
ATOM 1004 O O . LEU A 1 128 ? -3.480 -4.669 -3.916 1.00 92.44 128 LEU A O 1
ATOM 1008 N N . GLU A 1 129 ? -5.374 -4.858 -2.752 1.00 92.00 129 GLU A N 1
ATOM 1009 C CA . GLU A 1 129 ? -5.914 -5.963 -3.558 1.00 92.00 129 GLU A CA 1
ATOM 1010 C C . GLU A 1 129 ? -6.182 -5.527 -5.003 1.00 92.00 129 GLU A C 1
ATOM 1012 O O . GLU A 1 129 ? -5.768 -6.195 -5.956 1.00 92.00 129 GLU A O 1
ATOM 1017 N N . THR A 1 130 ? -6.825 -4.371 -5.193 1.00 91.62 130 THR A N 1
ATOM 1018 C CA . THR A 1 130 ? -7.054 -3.819 -6.537 1.00 91.62 130 THR A CA 1
ATOM 1019 C C . THR A 1 130 ? -5.744 -3.493 -7.251 1.00 91.62 130 THR A C 1
ATOM 1021 O O . THR A 1 130 ? -5.622 -3.731 -8.452 1.00 91.62 130 THR A O 1
ATOM 1024 N N . PHE A 1 131 ? -4.732 -3.029 -6.518 1.00 91.81 131 PHE A N 1
ATOM 1025 C CA . PHE A 1 131 ? -3.391 -2.811 -7.044 1.00 91.81 131 PHE A CA 1
ATOM 1026 C C . PHE A 1 131 ? -2.774 -4.126 -7.536 1.00 91.81 131 PHE A C 1
ATOM 1028 O O . PHE A 1 131 ? -2.395 -4.226 -8.703 1.00 91.81 131 PHE A O 1
ATOM 1035 N N . VAL A 1 132 ? -2.735 -5.164 -6.693 1.00 89.88 132 VAL A N 1
ATOM 1036 C CA . VAL A 1 132 ? -2.159 -6.463 -7.069 1.00 89.88 132 VAL A CA 1
ATOM 1037 C C . VAL A 1 132 ? -2.901 -7.062 -8.251 1.00 89.88 132 VAL A C 1
ATOM 1039 O O .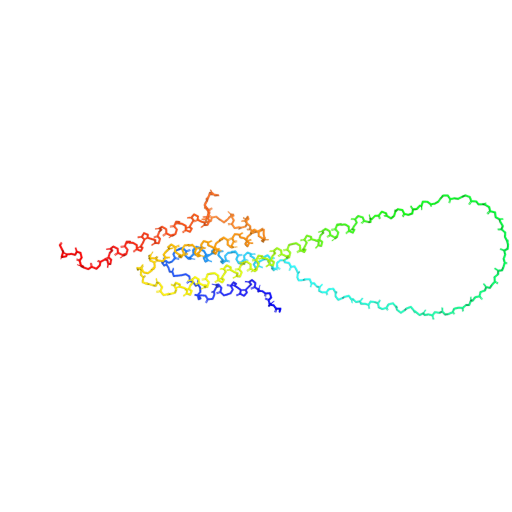 VAL A 1 132 ? -2.263 -7.515 -9.190 1.00 89.88 132 VAL A O 1
ATOM 1042 N N . THR A 1 133 ? -4.231 -7.030 -8.266 1.00 89.19 133 THR A N 1
ATOM 1043 C CA . THR A 1 133 ? -5.019 -7.581 -9.381 1.00 89.19 133 THR A CA 1
ATOM 1044 C C . THR A 1 133 ? -4.802 -6.819 -10.691 1.00 89.19 133 THR A C 1
ATOM 1046 O O . THR A 1 133 ? -4.683 -7.447 -11.745 1.00 89.19 133 THR A O 1
ATOM 1049 N N . THR A 1 134 ? -4.683 -5.490 -10.637 1.00 88.81 134 THR A N 1
ATOM 1050 C CA . THR A 1 134 ? -4.431 -4.643 -11.815 1.00 88.81 134 THR A CA 1
ATOM 1051 C C . THR A 1 134 ? -3.028 -4.869 -12.377 1.00 88.81 134 THR A C 1
ATOM 1053 O O . THR A 1 134 ? -2.854 -5.020 -13.589 1.00 88.81 134 THR A O 1
ATOM 1056 N N . PHE A 1 135 ? -2.025 -4.948 -11.501 1.00 85.81 135 PHE A N 1
ATOM 1057 C CA . PHE A 1 135 ? -0.614 -5.056 -11.875 1.00 85.81 135 PHE A CA 1
ATOM 1058 C C . PHE A 1 135 ? -0.070 -6.494 -11.813 1.00 85.81 135 PHE A C 1
ATOM 1060 O O . PHE A 1 135 ? 1.103 -6.729 -12.080 1.00 85.81 135 PHE A O 1
ATOM 1067 N N . ALA A 1 136 ? -0.914 -7.503 -11.570 1.00 78.88 136 ALA A N 1
ATOM 1068 C CA . ALA A 1 136 ? -0.504 -8.914 -11.522 1.00 78.88 136 ALA A CA 1
ATOM 1069 C C . ALA A 1 136 ? 0.184 -9.374 -12.814 1.00 78.88 136 ALA A C 1
ATOM 1071 O O . ALA A 1 136 ? 1.021 -10.274 -12.796 1.00 78.88 136 ALA A O 1
ATOM 1072 N N . LYS A 1 137 ? -0.189 -8.759 -13.943 1.00 72.00 137 LYS A N 1
ATOM 1073 C CA . LYS A 1 137 ? 0.316 -9.087 -15.281 1.00 72.00 137 LYS A CA 1
ATOM 1074 C C . LYS A 1 137 ? 1.459 -8.180 -15.741 1.00 72.00 137 LYS A C 1
ATOM 1076 O O . LYS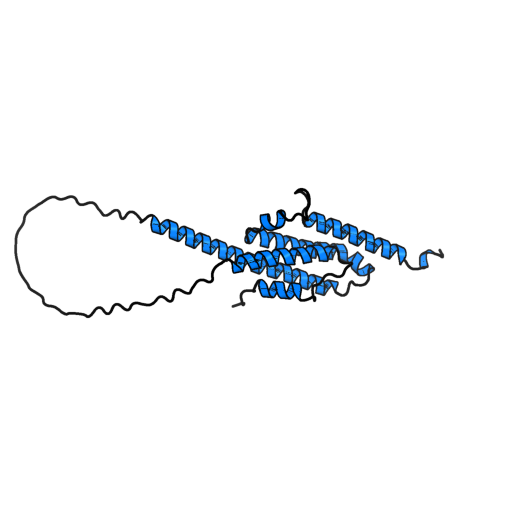 A 1 137 ? 1.997 -8.418 -16.823 1.00 72.00 137 LYS A O 1
ATOM 1081 N N . THR A 1 138 ? 1.871 -7.178 -14.959 1.00 69.94 138 THR A N 1
ATOM 1082 C CA . THR A 1 138 ? 2.993 -6.292 -15.318 1.00 69.94 138 THR A CA 1
ATOM 1083 C C . THR A 1 138 ? 4.358 -6.904 -14.997 1.00 69.94 138 THR A C 1
ATOM 1085 O O . THR A 1 138 ? 5.311 -6.193 -14.722 1.00 69.94 138 THR A O 1
ATOM 1088 N N . ASP A 1 139 ? 4.502 -8.226 -15.122 1.00 61.91 139 ASP A N 1
ATOM 1089 C CA . ASP A 1 139 ? 5.782 -8.928 -14.925 1.00 61.91 139 ASP A CA 1
ATOM 1090 C C . ASP A 1 139 ? 6.811 -8.650 -16.029 1.00 61.91 139 ASP A C 1
ATOM 1092 O O . ASP A 1 139 ? 8.000 -8.944 -15.897 1.00 61.91 139 ASP A O 1
ATOM 1096 N N . ARG A 1 140 ? 6.371 -8.066 -17.146 1.00 69.94 140 ARG A N 1
ATOM 1097 C CA . ARG A 1 140 ? 7.266 -7.600 -18.204 1.00 69.94 140 ARG A CA 1
ATOM 1098 C C . ARG A 1 140 ? 7.753 -6.191 -17.877 1.00 69.94 140 ARG A C 1
ATOM 1100 O O . ARG A 1 140 ? 6.951 -5.261 -17.820 1.00 69.94 140 ARG A O 1
ATOM 1107 N N . PHE A 1 141 ? 9.075 -6.031 -17.775 1.00 66.44 141 PHE A N 1
ATOM 1108 C CA . PHE A 1 141 ? 9.734 -4.787 -17.353 1.00 66.44 141 PHE A CA 1
ATOM 1109 C C . PHE A 1 141 ? 9.258 -3.523 -18.097 1.00 66.44 141 PHE A C 1
ATOM 1111 O O . PHE A 1 141 ? 9.163 -2.475 -17.476 1.00 66.44 141 PHE A O 1
ATOM 1118 N N . VAL A 1 142 ? 8.907 -3.607 -19.389 1.00 69.38 142 VAL A N 1
ATOM 1119 C CA . VAL A 1 142 ? 8.405 -2.457 -20.174 1.00 69.38 142 VAL A CA 1
ATOM 1120 C C . VAL A 1 142 ? 7.022 -1.998 -19.706 1.00 69.38 142 VAL A C 1
ATOM 1122 O O . VAL A 1 142 ? 6.781 -0.802 -19.578 1.00 69.38 142 VAL A O 1
ATOM 1125 N N . PHE A 1 143 ? 6.115 -2.937 -19.425 1.00 80.69 143 PHE A N 1
ATOM 1126 C CA . PHE A 1 143 ? 4.775 -2.613 -18.925 1.00 80.69 143 PHE A CA 1
ATOM 1127 C C . PHE A 1 143 ? 4.833 -2.101 -17.494 1.00 80.69 143 PHE A C 1
ATOM 1129 O O . PHE A 1 143 ? 4.090 -1.193 -17.137 1.00 80.69 143 PHE A O 1
ATOM 1136 N N . HIS A 1 144 ? 5.747 -2.656 -16.704 1.00 83.75 144 HIS A N 1
ATOM 1137 C CA . HIS A 1 144 ? 6.014 -2.206 -15.350 1.00 83.75 144 HIS A CA 1
ATOM 1138 C C . HIS A 1 144 ? 6.547 -0.769 -15.333 1.00 83.75 144 HIS A C 1
ATOM 1140 O O . HIS A 1 144 ? 5.949 0.098 -14.704 1.00 83.75 144 HIS A O 1
ATOM 1146 N N . LEU A 1 145 ? 7.580 -0.483 -16.135 1.00 84.62 145 LEU A N 1
ATOM 1147 C CA . LEU A 1 145 ? 8.153 0.856 -16.290 1.00 84.62 145 LEU A CA 1
ATOM 1148 C C . LEU A 1 145 ? 7.103 1.875 -16.766 1.00 84.62 145 LEU A C 1
ATOM 1150 O O . LEU A 1 145 ? 6.961 2.939 -16.169 1.00 84.62 145 LEU A O 1
ATOM 1154 N N . ALA A 1 146 ? 6.307 1.527 -17.783 1.00 86.31 146 ALA A N 1
ATOM 1155 C CA . ALA A 1 146 ? 5.236 2.388 -18.293 1.00 86.31 146 ALA A CA 1
ATOM 1156 C C . ALA A 1 146 ? 4.112 2.636 -17.268 1.00 86.31 146 ALA A C 1
ATOM 1158 O O . ALA A 1 146 ? 3.442 3.668 -17.318 1.00 86.31 146 ALA A O 1
ATOM 1159 N N . SER A 1 147 ? 3.909 1.704 -16.334 1.00 90.00 147 SER A N 1
ATOM 1160 C CA . SER A 1 147 ? 2.850 1.777 -15.324 1.00 90.00 147 SER A CA 1
ATOM 1161 C C . SER A 1 147 ? 3.301 2.408 -14.009 1.00 90.00 147 SER A C 1
ATOM 1163 O O . SER A 1 147 ? 2.442 2.699 -13.178 1.00 90.00 147 SER A O 1
ATOM 1165 N N . MET A 1 148 ? 4.598 2.673 -13.807 1.00 89.81 148 MET A N 1
ATOM 1166 C CA . MET A 1 148 ? 5.124 3.124 -12.510 1.00 89.81 148 MET A CA 1
ATOM 1167 C C . MET A 1 148 ? 4.438 4.372 -11.971 1.00 89.81 148 MET A C 1
ATOM 1169 O O . MET A 1 148 ? 4.119 4.423 -10.789 1.00 89.81 148 MET A O 1
ATOM 1173 N N . ARG A 1 149 ? 4.148 5.365 -12.822 1.00 92.06 149 ARG A N 1
ATOM 1174 C CA . ARG A 1 149 ? 3.430 6.567 -12.374 1.00 92.06 149 ARG A CA 1
ATOM 1175 C C . ARG A 1 149 ? 2.055 6.217 -11.811 1.00 92.06 149 ARG A C 1
ATOM 1177 O O . ARG A 1 149 ? 1.648 6.771 -10.797 1.00 92.06 149 ARG A O 1
ATOM 1184 N N . ARG A 1 150 ? 1.328 5.314 -12.473 1.00 93.19 150 ARG A N 1
ATOM 1185 C CA . ARG A 1 150 ? 0.002 4.901 -12.011 1.00 93.19 150 ARG A CA 1
ATOM 1186 C C . ARG A 1 150 ? 0.101 4.064 -10.739 1.00 93.19 150 ARG A C 1
ATOM 1188 O O . ARG A 1 150 ? -0.643 4.327 -9.803 1.00 93.19 150 ARG A O 1
ATOM 1195 N N . MET A 1 151 ? 1.047 3.128 -10.699 1.00 92.81 151 MET A N 1
ATOM 1196 C CA . MET A 1 151 ? 1.342 2.323 -9.517 1.00 92.81 151 MET A CA 1
ATOM 1197 C C . MET A 1 151 ? 1.653 3.198 -8.299 1.00 92.81 151 MET A C 1
ATOM 1199 O O . MET A 1 151 ? 1.076 2.986 -7.240 1.00 92.81 151 MET A O 1
ATOM 1203 N N . PHE A 1 152 ? 2.510 4.207 -8.467 1.00 94.38 152 PHE A N 1
ATOM 1204 C CA . PHE A 1 152 ? 2.857 5.162 -7.419 1.00 94.38 152 PHE A CA 1
ATOM 1205 C C . PHE A 1 152 ? 1.616 5.863 -6.860 1.00 94.38 152 PHE A C 1
ATOM 1207 O O . PHE A 1 152 ? 1.417 5.859 -5.653 1.00 94.38 152 PHE A O 1
ATOM 1214 N N . LEU A 1 153 ? 0.745 6.397 -7.725 1.00 95.06 153 LEU A N 1
ATOM 1215 C CA . LEU A 1 153 ? -0.474 7.092 -7.293 1.00 95.06 153 LEU A CA 1
ATOM 1216 C C . LEU A 1 153 ? -1.449 6.168 -6.543 1.00 95.06 153 LEU A C 1
ATOM 1218 O O . LEU A 1 153 ? -2.063 6.583 -5.562 1.00 95.06 153 LEU A O 1
ATOM 1222 N N . ASP A 1 154 ? -1.591 4.914 -6.983 1.00 94.19 154 ASP A N 1
ATOM 1223 C CA . ASP A 1 154 ? -2.469 3.937 -6.322 1.00 94.19 154 ASP A CA 1
ATOM 1224 C C . ASP A 1 154 ? -1.932 3.526 -4.936 1.00 94.19 154 ASP A C 1
ATOM 1226 O O . ASP A 1 154 ? -2.696 3.367 -3.972 1.00 94.19 154 ASP A O 1
ATOM 1230 N N . LEU A 1 155 ? -0.608 3.418 -4.810 1.00 94.94 155 LEU A N 1
ATOM 1231 C CA . LEU A 1 155 ? 0.076 3.146 -3.546 1.00 94.94 155 LEU A CA 1
ATOM 1232 C C . LEU A 1 155 ? 0.060 4.357 -2.607 1.00 94.94 155 LEU A C 1
ATOM 1234 O O . LEU A 1 155 ? -0.187 4.195 -1.414 1.00 94.94 155 LEU A O 1
ATOM 1238 N N . GLU A 1 156 ? 0.236 5.566 -3.136 1.00 94.62 156 GLU A N 1
ATOM 1239 C CA . GLU A 1 156 ? 0.128 6.819 -2.390 1.00 94.62 156 GLU A CA 1
ATOM 1240 C C . GLU A 1 156 ? -1.285 6.996 -1.822 1.00 94.62 156 GLU A C 1
ATOM 1242 O O . GLU A 1 156 ? -1.444 7.254 -0.629 1.00 94.62 156 GLU A O 1
ATOM 1247 N N . ALA A 1 157 ? -2.326 6.760 -2.627 1.00 94.44 157 ALA A N 1
ATOM 1248 C CA . ALA A 1 157 ? -3.712 6.815 -2.166 1.00 94.44 157 ALA A CA 1
ATOM 1249 C C . ALA A 1 157 ? -3.991 5.809 -1.035 1.00 94.44 157 ALA A C 1
ATOM 1251 O O . ALA A 1 157 ? -4.691 6.126 -0.070 1.00 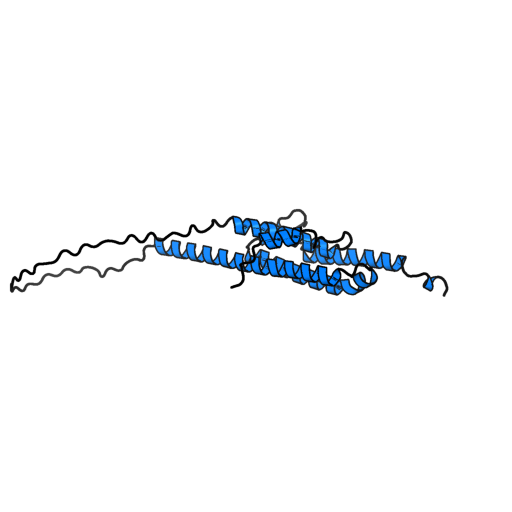94.44 157 ALA A O 1
ATOM 1252 N N . SER A 1 158 ? -3.424 4.602 -1.128 1.00 93.56 158 SER A N 1
ATOM 1253 C CA . SER A 1 158 ? -3.492 3.607 -0.051 1.00 93.56 158 SER A CA 1
ATOM 1254 C C . SER A 1 158 ? -2.733 4.068 1.198 1.00 93.56 158 SER A C 1
ATOM 1256 O O . SER A 1 158 ? -3.244 3.940 2.309 1.00 93.56 158 SER A O 1
ATOM 1258 N N . GLY A 1 159 ? -1.559 4.677 1.032 1.00 92.06 159 GLY A N 1
ATOM 1259 C CA . GLY A 1 159 ? -0.768 5.244 2.124 1.00 92.06 159 GLY A CA 1
ATOM 1260 C C . GLY A 1 159 ? -1.463 6.398 2.856 1.00 92.06 159 GLY A C 1
ATOM 1261 O O . GLY A 1 159 ? -1.446 6.433 4.086 1.00 92.06 159 GLY A O 1
ATOM 1262 N N . ILE A 1 160 ? -2.153 7.287 2.139 1.00 93.00 160 ILE A N 1
ATOM 1263 C CA . ILE A 1 160 ? -2.947 8.374 2.740 1.00 93.00 160 ILE A CA 1
ATOM 1264 C C . ILE A 1 160 ? -4.092 7.804 3.587 1.00 93.00 160 ILE A C 1
ATOM 1266 O O . ILE A 1 160 ? -4.352 8.277 4.693 1.00 93.00 160 ILE A O 1
ATOM 1270 N N . LYS A 1 161 ? -4.759 6.739 3.121 1.00 93.69 161 LYS A N 1
ATOM 1271 C CA . LYS A 1 161 ? -5.781 6.056 3.932 1.00 93.69 161 LYS A CA 1
ATOM 1272 C C . LYS A 1 161 ? -5.186 5.481 5.215 1.00 93.69 161 LYS A C 1
ATOM 1274 O O . LYS A 1 161 ? -5.812 5.593 6.262 1.00 93.69 161 LYS A O 1
ATOM 1279 N N . LEU A 1 162 ? -3.978 4.916 5.166 1.00 92.06 162 LEU A N 1
ATOM 1280 C CA . LEU A 1 162 ? -3.287 4.439 6.368 1.00 92.06 162 LEU A CA 1
ATOM 1281 C C . LEU A 1 162 ? -2.952 5.585 7.342 1.00 92.06 162 LEU A C 1
ATOM 1283 O O . LEU A 1 162 ? -3.067 5.384 8.547 1.00 92.06 162 LEU A O 1
ATOM 1287 N N . ASP A 1 163 ? -2.629 6.794 6.859 1.00 90.75 163 ASP A N 1
ATOM 1288 C CA . ASP A 1 163 ? -2.506 7.976 7.734 1.00 90.75 163 ASP A CA 1
ATOM 1289 C C . ASP A 1 163 ? -3.832 8.302 8.427 1.00 90.75 163 ASP A C 1
ATOM 1291 O O . ASP A 1 163 ? -3.851 8.620 9.614 1.00 90.75 163 ASP A O 1
ATOM 1295 N N . HIS A 1 164 ? -4.956 8.210 7.712 1.00 89.94 164 HIS A N 1
ATOM 1296 C CA . HIS A 1 164 ? -6.275 8.426 8.310 1.00 89.94 164 HIS A CA 1
ATOM 1297 C C . HIS A 1 164 ? -6.590 7.377 9.380 1.00 89.94 164 HIS A C 1
ATOM 1299 O O . HIS A 1 164 ? -7.100 7.738 10.437 1.00 89.94 164 HIS A O 1
ATOM 1305 N N . VAL A 1 165 ? -6.233 6.106 9.159 1.00 89.88 165 VAL A N 1
ATOM 1306 C CA . VAL A 1 165 ? -6.370 5.048 10.176 1.00 89.88 165 VAL A CA 1
ATOM 1307 C C . VAL A 1 165 ? -5.601 5.415 11.442 1.00 89.88 165 VAL A C 1
ATOM 1309 O O . VAL A 1 165 ? -6.162 5.348 12.532 1.00 89.88 165 VAL A O 1
ATOM 1312 N N . LEU A 1 166 ? -4.344 5.845 11.304 1.00 87.88 166 LEU A N 1
ATOM 1313 C CA . LEU A 1 166 ? -3.518 6.237 12.447 1.00 87.88 166 LEU A CA 1
ATOM 1314 C C . LEU A 1 166 ? -4.082 7.452 13.183 1.00 87.88 166 LEU A C 1
ATOM 1316 O O . LEU A 1 166 ? -4.121 7.444 14.412 1.00 87.88 166 LEU A O 1
ATOM 1320 N N . LYS A 1 167 ? -4.578 8.452 12.447 1.00 87.38 167 LYS A N 1
ATOM 1321 C CA . LYS A 1 167 ? -5.226 9.637 13.024 1.00 87.38 167 LYS A CA 1
ATOM 1322 C C . LYS A 1 167 ? -6.490 9.275 13.799 1.00 87.38 167 LYS A C 1
ATOM 1324 O O . LYS A 1 167 ? -6.635 9.706 14.936 1.00 87.38 167 LYS A O 1
ATOM 1329 N N . HIS A 1 168 ? -7.377 8.468 13.215 1.00 86.25 168 HIS A N 1
ATOM 1330 C CA . HIS A 1 168 ? -8.619 8.054 13.870 1.00 86.25 168 HIS A CA 1
ATOM 1331 C C . HIS A 1 168 ? -8.364 7.139 15.070 1.00 86.25 168 HIS A C 1
ATOM 1333 O O . HIS A 1 168 ? -9.041 7.257 16.080 1.00 86.25 168 HIS A O 1
ATOM 1339 N N . ALA A 1 169 ? -7.365 6.262 15.006 1.00 83.19 169 ALA A N 1
ATOM 1340 C CA . ALA A 1 169 ? -7.029 5.380 16.120 1.00 83.19 169 ALA A CA 1
ATOM 1341 C C . ALA A 1 169 ? -6.113 6.031 17.177 1.00 83.19 169 ALA A C 1
ATOM 1343 O O . ALA A 1 169 ? -5.759 5.363 18.146 1.00 83.19 169 ALA A O 1
ATOM 1344 N N . HIS A 1 170 ? -5.705 7.294 16.995 1.00 83.19 170 HIS A N 1
ATOM 1345 C CA . HIS A 1 170 ? -4.707 7.980 17.829 1.00 83.19 170 HIS A CA 1
ATOM 1346 C C . HIS A 1 170 ? -3.392 7.181 17.972 1.00 83.19 170 HIS A C 1
ATOM 1348 O O . HIS A 1 170 ? -2.787 7.108 19.038 1.00 83.19 170 HIS A O 1
ATOM 1354 N N . LEU A 1 171 ? -2.953 6.550 16.876 1.00 79.94 171 LEU A N 1
ATOM 1355 C CA . LEU A 1 171 ? -1.781 5.662 16.813 1.00 79.94 171 LEU A CA 1
ATOM 1356 C C . LEU A 1 171 ? -0.558 6.295 16.137 1.00 79.94 171 LEU A C 1
ATOM 1358 O O . LEU A 1 171 ? 0.448 5.612 15.952 1.00 79.94 171 LEU A O 1
ATOM 1362 N N . THR A 1 172 ? -0.631 7.573 15.765 1.00 76.56 172 THR A N 1
ATOM 1363 C CA . THR A 1 172 ? 0.423 8.286 15.028 1.00 76.56 172 THR A CA 1
ATOM 1364 C C . THR A 1 172 ? 1.786 8.178 15.722 1.00 76.56 172 THR A C 1
ATOM 1366 O O . THR A 1 172 ? 2.751 7.726 15.111 1.00 76.56 172 THR A O 1
ATOM 1369 N N . GLU A 1 173 ? 1.839 8.445 17.030 1.00 66.75 173 GLU A N 1
ATOM 1370 C CA . GLU A 1 173 ? 3.083 8.416 17.817 1.00 66.75 173 GLU A CA 1
ATOM 1371 C C . GLU A 1 173 ? 3.717 7.017 17.896 1.00 66.75 173 GLU A C 1
ATOM 1373 O O . GLU A 1 173 ? 4.939 6.883 17.909 1.00 66.75 173 GLU A O 1
ATOM 1378 N N . LYS A 1 174 ? 2.906 5.949 17.891 1.00 69.19 174 LYS A N 1
ATOM 1379 C CA . LYS A 1 174 ? 3.407 4.563 17.950 1.00 69.19 174 LYS A CA 1
ATOM 1380 C C . LYS A 1 174 ? 4.070 4.1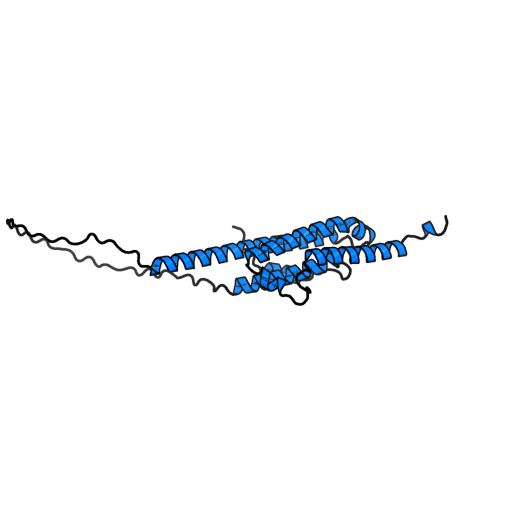13 16.648 1.00 69.19 174 LYS A C 1
ATOM 1382 O O . LYS A 1 174 ? 4.828 3.148 16.668 1.00 69.19 174 LYS A O 1
ATOM 1387 N N . VAL A 1 175 ? 3.767 4.775 15.532 1.00 66.12 175 VAL A N 1
ATOM 1388 C CA . VAL A 1 175 ? 4.361 4.487 14.218 1.00 66.12 175 VAL A CA 1
ATOM 1389 C C . VAL A 1 175 ? 5.513 5.440 13.901 1.00 66.12 175 VAL A C 1
ATOM 1391 O O . VAL A 1 175 ? 6.479 5.019 13.276 1.00 66.12 175 VAL A O 1
ATOM 1394 N N . GLU A 1 176 ? 5.448 6.696 14.346 1.00 57.81 176 GLU A N 1
ATOM 1395 C CA . GLU A 1 176 ? 6.507 7.696 14.129 1.00 57.81 176 GLU A CA 1
ATOM 1396 C C . GLU A 1 176 ? 7.755 7.474 15.004 1.00 57.81 176 GLU A C 1
ATOM 1398 O O . GLU A 1 176 ? 8.837 7.928 14.648 1.00 57.81 176 GLU A O 1
ATOM 1403 N N . MET A 1 177 ? 7.643 6.727 16.108 1.00 52.00 177 MET A N 1
ATOM 1404 C CA . MET A 1 177 ? 8.775 6.328 16.965 1.00 52.00 177 MET A CA 1
ATOM 1405 C C . MET A 1 177 ? 9.536 5.085 16.467 1.00 52.00 177 MET A C 1
ATOM 1407 O O . MET A 1 177 ? 10.364 4.534 17.192 1.00 52.00 177 MET A O 1
ATOM 1411 N N . ASP A 1 178 ? 9.249 4.600 15.259 1.00 53.22 178 ASP A N 1
ATOM 1412 C CA . ASP A 1 178 ? 9.874 3.393 14.722 1.00 53.22 178 ASP A CA 1
ATOM 1413 C C . ASP A 1 178 ? 11.344 3.681 14.315 1.00 53.22 178 ASP A C 1
ATOM 1415 O O . ASP A 1 178 ? 11.573 4.461 13.385 1.00 53.22 178 ASP A O 1
ATOM 1419 N N . PRO A 1 179 ? 12.359 3.055 14.960 1.00 53.84 179 PRO A N 1
ATOM 1420 C CA . PRO A 1 179 ? 13.791 3.345 14.759 1.00 53.84 179 PRO A CA 1
ATOM 1421 C C . PRO A 1 179 ? 14.299 3.149 13.325 1.00 53.84 179 PRO A C 1
ATOM 1423 O O . PRO A 1 179 ? 15.438 3.488 13.010 1.00 53.84 179 PRO A O 1
ATOM 1426 N N . GLN A 1 180 ? 13.481 2.546 12.462 1.00 55.19 180 GLN A N 1
ATOM 1427 C CA . GLN A 1 180 ? 13.787 2.321 11.056 1.00 55.19 180 GLN A CA 1
ATOM 1428 C C . GLN A 1 180 ? 13.701 3.603 10.205 1.00 55.19 180 GLN A C 1
ATOM 1430 O O . GLN A 1 180 ? 14.270 3.642 9.113 1.00 55.19 180 GLN A O 1
ATOM 1435 N N . TRP A 1 181 ? 13.023 4.645 10.693 1.00 54.38 181 TRP A N 1
ATOM 1436 C CA . TRP A 1 181 ? 12.806 5.913 9.994 1.00 54.38 181 TRP A CA 1
ATOM 1437 C C . TRP A 1 181 ? 13.632 6.995 10.698 1.00 54.38 181 TRP A C 1
ATOM 1439 O O . TRP A 1 181 ? 13.193 7.592 11.674 1.00 54.38 181 TRP A O 1
ATOM 1449 N N . GLY A 1 182 ? 14.884 7.163 10.264 1.00 51.22 182 GLY A N 1
ATOM 1450 C CA . GLY A 1 182 ? 15.853 8.047 10.919 1.00 51.22 182 GLY A CA 1
ATOM 1451 C C . GLY A 1 182 ? 15.385 9.500 11.090 1.00 51.22 182 GLY A C 1
ATOM 1452 O O . GLY A 1 182 ? 14.539 9.992 10.344 1.00 51.22 182 GLY A O 1
ATOM 1453 N N . ASP A 1 183 ? 15.978 10.161 12.086 1.00 50.16 183 ASP A N 1
ATOM 1454 C CA . ASP A 1 183 ? 15.995 11.602 12.371 1.00 50.16 183 ASP A CA 1
ATOM 1455 C C . ASP A 1 183 ? 14.730 12.403 12.015 1.00 50.16 183 ASP A C 1
ATOM 1457 O O . ASP A 1 183 ? 14.844 13.459 11.411 1.00 50.16 183 ASP A O 1
ATOM 1461 N N . GLY A 1 184 ? 13.525 11.939 12.370 1.00 58.62 184 GLY A N 1
ATOM 1462 C CA . GLY A 1 184 ? 12.280 12.735 12.426 1.00 58.62 184 GLY A CA 1
ATOM 1463 C C . GLY A 1 184 ? 11.755 13.376 11.122 1.00 58.62 184 GLY A C 1
ATOM 1464 O O . GLY A 1 184 ? 10.587 13.745 11.049 1.00 58.62 184 GLY A O 1
ATOM 1465 N N . GLU A 1 185 ? 12.566 13.490 10.071 1.00 65.25 185 GLU A N 1
ATOM 1466 C CA . GLU A 1 185 ? 12.223 14.072 8.774 1.00 65.25 185 GLU A CA 1
ATOM 1467 C C . GLU A 1 185 ? 11.887 13.006 7.728 1.00 65.25 185 GLU A C 1
ATOM 1469 O O . GLU A 1 185 ? 11.393 13.340 6.641 1.00 65.25 185 GLU A O 1
ATOM 1474 N N . TRP A 1 186 ? 12.185 11.734 7.998 1.00 71.25 186 TRP A N 1
ATOM 1475 C CA . TRP A 1 186 ? 11.971 10.647 7.052 1.00 71.25 186 TRP A CA 1
ATOM 1476 C C . TRP A 1 186 ? 10.523 10.144 7.114 1.00 71.25 186 TRP A C 1
ATOM 1478 O O . TRP A 1 186 ? 10.139 9.408 8.017 1.00 71.25 186 TRP A O 1
ATOM 1488 N N . THR A 1 187 ? 9.695 10.543 6.144 1.00 84.44 187 THR A N 1
ATOM 1489 C CA . THR A 1 187 ? 8.280 10.143 6.068 1.00 84.44 187 THR A CA 1
ATOM 1490 C C . THR A 1 187 ? 8.068 8.948 5.137 1.00 84.44 187 THR A C 1
ATOM 1492 O O . THR A 1 187 ? 8.847 8.707 4.211 1.00 84.44 187 THR A O 1
ATOM 1495 N N . TRP A 1 188 ? 6.954 8.226 5.311 1.00 87.19 188 TRP A N 1
ATOM 1496 C CA . TRP A 1 188 ? 6.580 7.119 4.417 1.00 87.19 188 TRP A CA 1
ATOM 1497 C C . TRP A 1 188 ? 6.469 7.554 2.946 1.00 87.19 188 TRP A C 1
ATOM 1499 O O . TRP A 1 188 ? 6.779 6.774 2.050 1.00 87.19 188 TRP A O 1
ATOM 1509 N N . GLN A 1 189 ? 6.070 8.804 2.691 1.00 90.94 189 GLN A N 1
ATOM 1510 C CA . GLN A 1 189 ? 5.988 9.374 1.344 1.00 90.94 189 GLN A CA 1
ATOM 1511 C C . GLN A 1 189 ? 7.375 9.541 0.717 1.00 90.94 189 GLN A C 1
ATOM 1513 O O . GLN A 1 189 ? 7.564 9.203 -0.450 1.00 90.94 189 GLN A O 1
ATOM 1518 N N . LYS A 1 190 ? 8.359 10.015 1.499 1.00 90.25 190 LYS A N 1
ATOM 1519 C CA . LYS A 1 190 ? 9.754 10.112 1.046 1.00 90.25 190 LYS A CA 1
ATOM 1520 C C . LYS A 1 190 ? 10.316 8.732 0.714 1.00 90.25 190 LYS A C 1
ATOM 1522 O O . LYS A 1 190 ? 10.951 8.585 -0.324 1.00 90.25 190 LYS A O 1
ATOM 1527 N N . GLN A 1 191 ? 10.022 7.717 1.529 1.00 90.75 191 GLN A N 1
ATOM 1528 C CA . GLN A 1 191 ? 10.417 6.341 1.219 1.00 90.75 191 GLN A CA 1
ATOM 1529 C C . GLN A 1 191 ? 9.739 5.814 -0.042 1.00 90.75 191 GLN A C 1
ATOM 1531 O O . GLN A 1 191 ? 10.422 5.245 -0.881 1.00 90.75 191 GLN A O 1
ATOM 1536 N N . LEU A 1 192 ? 8.434 6.038 -0.221 1.00 93.00 192 LEU A N 1
ATOM 1537 C CA . LEU A 1 192 ? 7.731 5.605 -1.430 1.00 93.00 192 LEU A CA 1
ATOM 1538 C C . LEU A 1 192 ? 8.334 6.245 -2.691 1.00 93.00 192 LEU A C 1
ATOM 1540 O O . LEU A 1 192 ? 8.495 5.575 -3.710 1.00 93.00 192 LEU A O 1
ATOM 1544 N N . GLN A 1 193 ? 8.697 7.527 -2.619 1.00 93.88 193 GLN A N 1
ATOM 1545 C CA . GLN A 1 193 ? 9.377 8.222 -3.710 1.00 93.88 193 GLN A CA 1
ATOM 1546 C C . GLN A 1 193 ? 10.789 7.663 -3.947 1.00 93.88 193 GLN A C 1
ATOM 1548 O O . GLN A 1 193 ? 11.144 7.378 -5.087 1.00 93.88 193 GLN A O 1
ATOM 1553 N N . ALA A 1 194 ? 11.569 7.428 -2.890 1.00 93.25 194 ALA A N 1
ATOM 1554 C CA . ALA A 1 194 ? 12.893 6.818 -3.005 1.00 93.25 194 ALA A CA 1
ATOM 1555 C C . ALA A 1 194 ? 12.830 5.398 -3.597 1.00 93.25 194 ALA A C 1
ATOM 1557 O O . ALA A 1 194 ? 13.638 5.044 -4.457 1.00 93.25 194 ALA A O 1
ATOM 1558 N N . ASP A 1 195 ? 11.845 4.598 -3.186 1.00 93.19 195 ASP A N 1
ATOM 1559 C CA . ASP A 1 195 ? 11.607 3.255 -3.712 1.00 93.19 195 ASP A CA 1
ATOM 1560 C C . ASP A 1 195 ? 11.223 3.300 -5.190 1.00 93.19 195 ASP A C 1
ATOM 1562 O O . ASP A 1 195 ? 11.730 2.496 -5.973 1.00 93.19 195 ASP A O 1
ATOM 1566 N N . ARG A 1 196 ? 10.377 4.262 -5.583 1.00 93.69 196 ARG A N 1
ATOM 1567 C CA . ARG A 1 196 ? 10.037 4.513 -6.984 1.00 93.69 196 ARG A CA 1
ATOM 1568 C C . ARG A 1 196 ? 11.289 4.810 -7.798 1.00 93.69 196 ARG A C 1
ATOM 1570 O O . ARG A 1 196 ? 11.490 4.170 -8.823 1.00 93.69 196 ARG A O 1
ATOM 1577 N N . ASP A 1 197 ? 12.123 5.744 -7.352 1.00 93.75 197 ASP A N 1
ATOM 1578 C CA . ASP A 1 197 ? 13.321 6.155 -8.090 1.00 93.75 197 ASP A CA 1
ATOM 1579 C C . ASP A 1 197 ? 14.331 4.997 -8.199 1.00 93.75 197 ASP A C 1
ATOM 1581 O O . ASP A 1 197 ? 14.939 4.772 -9.252 1.00 93.75 197 ASP A O 1
ATOM 1585 N N . ALA A 1 198 ? 14.470 4.198 -7.137 1.00 92.25 198 ALA A N 1
ATOM 1586 C CA . ALA A 1 198 ? 15.312 3.005 -7.127 1.00 92.25 198 ALA A CA 1
ATOM 1587 C C . ALA A 1 198 ? 14.786 1.901 -8.062 1.00 92.25 198 ALA A C 1
ATOM 1589 O O . ALA A 1 198 ? 15.570 1.220 -8.730 1.00 92.25 198 ALA A O 1
ATOM 1590 N N . GLU A 1 199 ? 13.472 1.695 -8.097 1.00 91.31 199 GLU A N 1
ATOM 1591 C CA . GLU A 1 199 ? 12.801 0.731 -8.969 1.00 91.31 199 GLU A CA 1
ATOM 1592 C C . GLU A 1 199 ? 12.870 1.176 -10.440 1.00 91.31 199 GLU A C 1
ATOM 1594 O O . GLU A 1 199 ? 13.272 0.393 -11.303 1.00 91.31 199 GLU A O 1
ATOM 1599 N N . GLU A 1 200 ? 12.621 2.458 -10.718 1.00 90.62 200 GLU A N 1
ATOM 1600 C CA . GLU A 1 200 ? 12.758 3.102 -12.030 1.00 90.62 200 GLU A CA 1
ATOM 1601 C C . GLU A 1 200 ? 14.172 2.965 -12.589 1.00 90.62 200 GLU A C 1
ATOM 1603 O O . GLU A 1 200 ? 14.351 2.555 -13.740 1.00 90.62 200 GLU A O 1
ATOM 1608 N N . THR A 1 201 ? 15.183 3.247 -11.768 1.00 90.00 201 THR A N 1
ATOM 1609 C CA . THR A 1 201 ? 16.593 3.134 -12.156 1.00 90.00 201 THR A CA 1
ATOM 1610 C C . THR A 1 201 ? 16.954 1.693 -12.509 1.00 90.00 201 THR A C 1
ATOM 1612 O O . THR A 1 201 ? 17.603 1.435 -13.526 1.00 90.00 201 THR A O 1
ATOM 1615 N N . GLU A 1 202 ? 16.505 0.725 -11.706 1.00 87.94 202 GLU A N 1
ATOM 1616 C CA . GLU A 1 202 ? 16.776 -0.693 -11.941 1.00 87.94 202 GLU A CA 1
ATOM 1617 C C . GLU A 1 202 ? 16.107 -1.201 -13.228 1.00 87.94 202 GLU A C 1
ATOM 1619 O O . GLU A 1 202 ? 16.733 -1.905 -14.029 1.00 87.94 202 GLU A O 1
ATOM 1624 N N . LEU A 1 203 ? 14.848 -0.827 -13.457 1.00 85.19 203 LEU A N 1
ATOM 1625 C CA . LEU A 1 203 ? 14.098 -1.200 -14.656 1.00 85.19 203 LEU A CA 1
ATOM 1626 C C . LEU A 1 203 ? 14.653 -0.528 -15.906 1.00 85.19 203 LEU A C 1
ATOM 1628 O O . LEU A 1 203 ? 14.783 -1.189 -16.934 1.00 85.19 203 LEU A O 1
ATOM 1632 N N . SER A 1 204 ? 15.024 0.749 -15.815 1.00 84.50 204 SER A N 1
ATOM 1633 C CA . SER A 1 204 ? 15.636 1.500 -16.913 1.00 84.50 204 SER A CA 1
ATOM 1634 C C . SER A 1 204 ? 16.996 0.916 -17.284 1.00 84.50 204 SER A C 1
ATOM 1636 O O . SER A 1 204 ? 17.277 0.707 -18.462 1.00 84.50 204 SER A O 1
ATOM 1638 N N . ALA A 1 205 ? 17.814 0.539 -16.296 1.00 85.69 205 ALA A N 1
ATOM 1639 C CA . ALA A 1 205 ? 19.079 -0.150 -16.538 1.00 85.69 205 ALA A CA 1
ATOM 1640 C C . ALA A 1 205 ? 18.873 -1.526 -17.196 1.00 85.69 205 ALA A C 1
ATOM 1642 O O . ALA A 1 205 ? 19.614 -1.896 -18.109 1.00 85.69 205 ALA A O 1
ATOM 1643 N N . LYS A 1 206 ? 17.856 -2.289 -16.772 1.00 81.62 206 LYS A N 1
ATOM 1644 C CA . LYS A 1 206 ? 17.482 -3.560 -17.418 1.00 81.62 206 LYS A CA 1
ATOM 1645 C C . LYS A 1 206 ? 16.959 -3.343 -18.837 1.00 81.62 206 LYS A C 1
ATOM 1647 O O . LYS A 1 206 ? 17.299 -4.127 -19.716 1.00 81.62 206 LYS A O 1
ATOM 1652 N N . ALA A 1 207 ? 16.180 -2.290 -19.074 1.00 78.88 207 ALA A N 1
ATOM 1653 C CA . ALA A 1 207 ? 15.681 -1.929 -20.395 1.00 78.88 207 ALA A CA 1
ATOM 1654 C C . ALA A 1 207 ? 16.820 -1.525 -21.335 1.00 78.88 207 ALA A C 1
ATOM 1656 O O . ALA A 1 207 ? 16.848 -1.995 -22.463 1.00 78.88 207 ALA A O 1
ATOM 1657 N N . ALA A 1 208 ? 17.796 -0.746 -20.862 1.00 78.19 208 ALA A N 1
ATOM 1658 C CA . ALA A 1 208 ? 18.984 -0.387 -21.635 1.00 78.19 208 ALA A CA 1
ATOM 1659 C C . ALA A 1 208 ? 19.847 -1.613 -21.979 1.00 78.19 208 ALA A C 1
ATOM 1661 O O . ALA A 1 208 ? 20.343 -1.726 -23.095 1.00 78.19 208 ALA A O 1
ATOM 1662 N N . LYS A 1 209 ? 19.990 -2.567 -21.046 1.00 74.12 209 LYS A N 1
ATOM 1663 C CA . LYS A 1 209 ? 20.730 -3.824 -21.271 1.00 74.12 209 LYS A CA 1
ATOM 1664 C C . LYS A 1 209 ? 19.995 -4.808 -22.190 1.00 74.12 209 LYS A C 1
ATOM 1666 O O . LYS A 1 209 ? 20.648 -5.537 -22.926 1.00 74.12 209 LYS A O 1
ATOM 1671 N N . ASN A 1 210 ? 18.662 -4.834 -22.136 1.00 65.81 210 ASN A N 1
ATOM 1672 C CA . ASN A 1 210 ? 17.802 -5.682 -22.971 1.00 65.81 210 ASN A CA 1
ATOM 1673 C C . ASN A 1 210 ? 17.301 -4.977 -24.240 1.00 65.81 210 ASN A C 1
ATOM 1675 O O . ASN A 1 210 ? 16.533 -5.578 -24.996 1.00 65.81 210 ASN A O 1
ATOM 1679 N N . ALA A 1 211 ? 17.695 -3.720 -24.475 1.00 58.78 211 ALA A N 1
ATOM 1680 C CA . ALA A 1 211 ? 17.420 -3.019 -25.716 1.00 58.78 211 ALA A CA 1
ATOM 1681 C C . ALA A 1 211 ? 17.998 -3.870 -26.851 1.00 58.78 211 ALA A C 1
ATOM 1683 O O . ALA A 1 211 ? 19.192 -4.158 -26.913 1.00 58.78 211 ALA A O 1
ATOM 1684 N N . LEU A 1 212 ? 17.078 -4.370 -27.669 1.00 52.53 212 LEU A N 1
ATOM 1685 C CA . LEU A 1 212 ? 17.290 -5.410 -28.660 1.00 52.53 212 LEU A CA 1
ATOM 1686 C C . LEU A 1 212 ? 18.406 -5.039 -29.668 1.00 52.53 212 LEU A C 1
ATOM 1688 O O . LEU A 1 212 ? 18.677 -3.856 -29.879 1.00 52.53 212 LEU A O 1
ATOM 1692 N N . PRO A 1 213 ? 19.008 -6.031 -30.358 1.00 51.44 213 PRO A N 1
ATOM 1693 C CA . PRO A 1 213 ? 20.188 -5.885 -31.228 1.00 51.44 213 PRO A CA 1
ATOM 1694 C C . PRO A 1 213 ? 20.036 -4.928 -32.425 1.00 51.44 213 PRO A C 1
ATOM 1696 O O . PRO A 1 213 ? 20.984 -4.753 -33.187 1.00 51.44 213 PRO A O 1
ATOM 1699 N N . PHE A 1 214 ? 18.868 -4.313 -32.617 1.00 51.25 214 PHE A N 1
ATOM 1700 C CA . PHE A 1 214 ? 18.562 -3.435 -33.747 1.00 51.25 214 PHE A CA 1
ATOM 1701 C C . PHE A 1 214 ? 19.397 -2.146 -33.770 1.00 51.25 214 PHE A C 1
ATOM 1703 O O . PHE A 1 214 ? 19.512 -1.529 -34.820 1.00 51.25 214 PHE A O 1
ATOM 1710 N N . ALA A 1 215 ? 20.010 -1.757 -32.647 1.00 52.34 215 ALA A N 1
ATOM 1711 C CA . ALA A 1 215 ? 20.913 -0.605 -32.574 1.00 52.34 215 ALA A CA 1
ATOM 1712 C C . ALA A 1 215 ? 22.393 -0.948 -32.843 1.00 52.34 215 ALA A C 1
ATOM 1714 O O . ALA A 1 215 ? 23.232 -0.055 -32.810 1.00 52.34 215 ALA A O 1
ATOM 1715 N N . ARG A 1 216 ? 22.748 -2.224 -33.073 1.00 52.97 216 ARG A N 1
ATOM 1716 C CA . ARG A 1 216 ? 24.149 -2.622 -33.324 1.00 52.97 216 ARG A CA 1
ATOM 1717 C C . ARG A 1 216 ? 24.559 -2.608 -34.796 1.00 52.97 216 ARG A C 1
ATOM 1719 O O . ARG A 1 216 ? 25.754 -2.672 -35.050 1.00 52.97 216 ARG A O 1
ATOM 1726 N N . ASN A 1 217 ? 23.601 -2.495 -35.720 1.00 44.88 217 ASN A N 1
ATOM 1727 C CA . ASN A 1 217 ? 23.828 -2.441 -37.169 1.00 44.88 217 ASN A CA 1
ATOM 1728 C C . ASN A 1 217 ? 22.993 -1.322 -37.830 1.00 44.88 217 ASN A C 1
ATOM 1730 O O . ASN A 1 217 ? 22.187 -1.604 -38.717 1.00 44.88 217 ASN A O 1
ATOM 1734 N N . MET A 1 218 ? 23.155 -0.074 -37.390 1.00 48.12 218 MET A N 1
ATOM 1735 C CA . MET A 1 218 ? 22.800 1.108 -38.187 1.00 48.12 218 MET A CA 1
ATOM 1736 C C . MET A 1 218 ? 23.990 2.052 -38.245 1.00 48.12 218 MET A C 1
ATOM 1738 O O . MET A 1 218 ? 24.627 2.229 -37.183 1.00 48.12 218 MET A O 1
#

Foldseek 3Di:
DDDQDQLVVLLCVLVVCLLDDDPLQLLSNLLSVLLNVLSVVLNVLVVPPPPPPPPPPPPPPPPPDDDDDDDDDDDDDDDDDDDDDDDDPPPDPDPVVVVVVVVVVVVVLLVVLSSVLSVLSSVLSVLSVVLCVVCVPVPDLVSCLVCLVVSLVSSVVSVVSSVSSCVSNVNVVVVQPPVVQPDSPRDSNNSSVVSSVVSNVVSVVVCVVVVDCPVVPD

Organism: NCBI:txid325452